Protein AF-0000000083138990 (afdb_homodimer)

Nearest PDB structures (foldseek):
  3guv-assembly1_A-2  TM=8.114E-01  e=3.194E-05  Streptococcus pneumoniae SP19-BS75
  6dgc-assembly1_A  TM=7.741E-01  e=1.016E-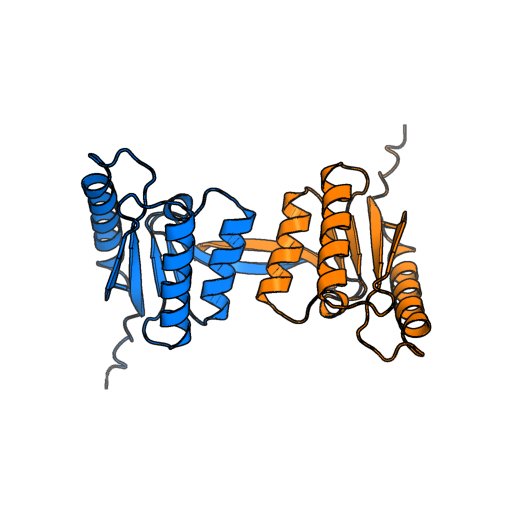04  Sulfolobus sp. L00 11
  6dgc-assembly2_C  TM=7.613E-01  e=1.016E-04  Sulfolobus sp. L00 11
  6dgc-assembly2_D  TM=7.788E-01  e=2.342E-04  Sulfolobus sp. L00 11
  3g13-assembly1_B  TM=6.343E-01  e=4.177E-04  Clostridioides difficile 630

InterPro domains:
  IPR006119 Resolvase, N-terminal catalytic domain [PF00239] (27-113)
  IPR036162 Resolvase-like, N-terminal catalytic domain superfamily [G3DSA:3.40.50.1390] (6-119)

Foldseek 3Di:
DPPPLQQAEAEEEFADQDPLVCRVVRSVVFVVLVCVLCVPHSYDYDYYHYCNNPDLVSLVVVLVVRLVCLLVVVGQYYETQDLVRNDPDPVVSVVSQVSNVVSRHWYAHSVPGTDDDDDDDD/DPPPLQQAEAEEEFADQDPLVCRVVRSVVFVVLVVVLCVPHSYDYPYYHYCNNPDLVSLVVVLVVRLVCLLVVVGQYYETQDLVRNDPDPVVSVVSQVSNVVSRHWYAHSVPGTDDDDDDDD

Structure (mmCIF, N/CA/C/O backbone):
data_AF-0000000083138990-model_v1
#
loop_
_entity.id
_entity.type
_entity.pdbx_description
1 polymer 'Resolvase/invertase-type recombinase catalytic domain-containing protein'
#
loop_
_atom_site.group_PDB
_atom_site.id
_atom_site.type_symbol
_atom_site.label_atom_id
_atom_site.label_alt_id
_atom_site.label_comp_id
_atom_site.label_asym_id
_atom_site.label_entity_id
_atom_site.label_seq_id
_atom_site.pdbx_PDB_ins_code
_atom_site.Cartn_x
_atom_site.Cartn_y
_atom_site.Cartn_z
_atom_site.occupancy
_atom_site.B_iso_or_equiv
_atom_site.auth_seq_id
_atom_site.auth_comp_id
_atom_site.auth_asym_id
_atom_site.auth_atom_id
_atom_site.pdbx_PDB_model_num
ATOM 1 N N . MET A 1 1 ? -27.781 32.406 -3.826 1 26.3 1 MET A N 1
ATOM 2 C CA . MET A 1 1 ? -26.953 32.031 -2.672 1 26.3 1 MET A CA 1
ATOM 3 C C . MET A 1 1 ? -25.609 31.469 -3.111 1 26.3 1 MET A C 1
ATOM 5 O O . MET A 1 1 ? -25.562 30.5 -3.863 1 26.3 1 MET A O 1
ATOM 9 N N . ARG A 1 2 ? -24.578 32.125 -3.189 1 38.59 2 ARG A N 1
ATOM 10 C CA . ARG A 1 2 ? -23.297 31.672 -3.709 1 38.59 2 ARG A CA 1
ATOM 11 C C . ARG A 1 2 ? -22.875 30.344 -3.084 1 38.59 2 ARG A C 1
ATOM 13 O O . ARG A 1 2 ? -22.938 30.188 -1.865 1 38.59 2 ARG A O 1
ATOM 20 N N . ARG A 1 3 ? -22.969 29.312 -3.746 1 45.59 3 ARG A N 1
ATOM 21 C CA . ARG A 1 3 ? -22.516 28.031 -3.242 1 45.59 3 ARG A CA 1
ATOM 22 C C . ARG A 1 3 ? -21.219 28.172 -2.471 1 45.59 3 ARG A C 1
ATOM 24 O O . ARG A 1 3 ? -20.203 28.625 -3.023 1 45.59 3 ARG A O 1
ATOM 31 N N . LYS A 1 4 ? -21.109 28.672 -1.212 1 46.19 4 LYS A N 1
ATOM 32 C CA . LYS A 1 4 ? -19.906 28.797 -0.393 1 46.19 4 LYS A CA 1
ATOM 33 C C . LYS A 1 4 ? -18.938 27.656 -0.692 1 46.19 4 LYS A C 1
ATOM 35 O O . LYS A 1 4 ? -19.328 26.484 -0.705 1 46.19 4 LYS A O 1
ATOM 40 N N . LYS A 1 5 ? -17.875 27.922 -1.436 1 56.06 5 LYS A N 1
ATOM 41 C CA . LYS A 1 5 ? -16.828 26.969 -1.794 1 56.06 5 LYS A CA 1
ATOM 42 C C . LYS A 1 5 ? -16.297 26.25 -0.559 1 56.06 5 LYS A C 1
ATOM 44 O O . LYS A 1 5 ? -15.828 26.891 0.388 1 56.06 5 LYS A O 1
ATOM 49 N N . LYS A 1 6 ? -16.703 25.031 -0.292 1 71.81 6 LYS A N 1
ATOM 50 C CA . LYS A 1 6 ? -16.359 24.25 0.893 1 71.81 6 LYS A CA 1
ATOM 51 C C . LYS A 1 6 ? -14.852 24.094 1.024 1 71.81 6 LYS A C 1
ATOM 53 O O . LYS A 1 6 ? -14.195 23.609 0.106 1 71.81 6 LYS A O 1
ATOM 58 N N . THR A 1 7 ? -14.195 24.859 1.968 1 90.69 7 THR A N 1
ATOM 59 C CA . THR A 1 7 ? -12.773 24.781 2.291 1 90.69 7 THR A CA 1
ATOM 60 C C . THR A 1 7 ? -12.406 23.375 2.746 1 90.69 7 THR A C 1
ATOM 62 O O . THR A 1 7 ? -13.188 22.719 3.443 1 90.69 7 THR A O 1
ATOM 65 N N . ILE A 1 8 ? -11.281 22.766 2.188 1 97.88 8 ILE A N 1
ATOM 66 C CA . ILE A 1 8 ? -10.789 21.438 2.564 1 97.88 8 ILE A CA 1
ATOM 67 C C . ILE A 1 8 ? -9.945 21.547 3.83 1 97.88 8 ILE A C 1
ATOM 69 O O . ILE A 1 8 ? -8.852 22.125 3.809 1 97.88 8 ILE A O 1
ATOM 73 N N . GLU A 1 9 ? -10.477 21.031 4.883 1 98.62 9 GLU A N 1
ATOM 74 C CA . GLU A 1 9 ? -9.805 21.125 6.176 1 98.62 9 GLU A CA 1
ATOM 75 C C . GLU A 1 9 ? -8.758 20.031 6.336 1 98.62 9 GLU A C 1
ATOM 77 O O . GLU A 1 9 ? -9.078 18.844 6.27 1 98.62 9 GLU A O 1
ATOM 82 N N . CYS A 1 10 ? -7.508 20.484 6.652 1 98.81 10 CYS A N 1
ATOM 83 C CA . CYS A 1 10 ? -6.418 19.5 6.711 1 98.81 10 CYS A CA 1
ATOM 84 C C . CYS A 1 10 ? -5.617 19.672 8 1 98.81 10 CYS A C 1
ATOM 86 O O . CYS A 1 10 ? -5.527 20.766 8.547 1 98.81 10 CYS A O 1
ATOM 88 N N . ILE A 1 11 ? -5.016 18.547 8.383 1 98.88 11 ILE A N 1
ATOM 89 C CA . ILE A 1 11 ? -3.943 18.531 9.375 1 98.88 11 ILE A CA 1
ATOM 90 C C . ILE A 1 11 ? -2.596 18.688 8.672 1 98.88 11 ILE A C 1
ATOM 92 O O . ILE A 1 11 ? -2.352 18.062 7.641 1 98.88 11 ILE A O 1
ATOM 96 N N . GLU A 1 12 ? -1.805 19.609 9.133 1 98.94 12 GLU A N 1
ATOM 97 C CA . GLU A 1 12 ? -0.413 19.547 8.695 1 98.94 12 GLU A CA 1
ATOM 98 C C . GLU A 1 12 ? 0.406 18.609 9.57 1 98.94 12 GLU A C 1
ATOM 100 O O . GLU A 1 12 ? 0.272 18.625 10.797 1 98.94 12 GLU A O 1
ATOM 105 N N . TYR A 1 13 ? 1.183 17.812 8.953 1 98.94 13 TYR A N 1
ATOM 106 C CA . TYR A 1 13 ? 2.084 16.938 9.688 1 98.94 13 TYR A CA 1
ATOM 107 C C . TYR A 1 13 ? 3.537 17.344 9.477 1 98.94 13 TYR A C 1
ATOM 109 O O . TYR A 1 13 ? 3.975 17.531 8.336 1 98.94 13 TYR A O 1
ATOM 117 N N . LEU A 1 14 ? 4.242 17.484 10.602 1 98.88 14 LEU A N 1
ATOM 118 C CA . LEU A 1 14 ? 5.629 17.938 10.602 1 98.88 14 LEU A CA 1
ATOM 119 C C . LEU A 1 14 ? 6.547 16.875 11.203 1 98.88 14 LEU A C 1
ATOM 121 O O . LEU A 1 14 ? 6.297 16.391 12.305 1 98.88 14 LEU A O 1
ATOM 125 N N . SER A 1 15 ? 7.535 16.516 10.438 1 98.44 15 SER A N 1
ATOM 126 C CA . SER A 1 15 ? 8.422 15.445 10.914 1 98.44 15 SER A CA 1
ATOM 127 C C . SER A 1 15 ? 9.797 15.555 10.273 1 98.44 15 SER A C 1
ATOM 129 O O . SER A 1 15 ? 9.914 15.734 9.055 1 98.44 15 SER A O 1
ATOM 131 N N . VAL A 1 16 ? 10.797 15.414 11.117 1 97.62 16 VAL A N 1
ATOM 132 C CA . VAL A 1 16 ? 12.18 15.352 10.641 1 97.62 16 VAL A CA 1
ATOM 133 C C . VAL A 1 16 ? 13.008 14.469 11.57 1 97.62 16 VAL A C 1
ATOM 135 O O . VAL A 1 16 ? 12.797 14.469 12.789 1 97.62 16 VAL A O 1
ATOM 138 N N . SER A 1 17 ? 13.797 13.703 10.984 1 95.38 17 SER A N 1
ATOM 139 C CA . SER A 1 17 ? 14.812 12.992 11.758 1 95.38 17 SER A CA 1
ATOM 140 C C . SER A 1 17 ? 16.094 13.812 11.875 1 95.38 17 SER A C 1
ATOM 142 O O . SER A 1 17 ? 16.891 13.867 10.93 1 95.38 17 SER A O 1
ATOM 144 N N . ALA A 1 18 ? 16.281 14.484 12.961 1 96.06 18 ALA A N 1
ATOM 145 C CA . ALA A 1 18 ? 17.406 15.383 13.18 1 96.06 18 ALA A CA 1
ATOM 146 C C . ALA A 1 18 ? 17.766 15.469 14.664 1 96.06 18 ALA A C 1
ATOM 148 O O . ALA A 1 18 ? 17.016 14.977 15.516 1 96.06 18 ALA A O 1
ATOM 149 N N . PRO A 1 19 ? 18.969 15.984 14.992 1 96.69 19 PRO A N 1
ATOM 150 C CA . PRO A 1 19 ? 19.266 16.25 16.406 1 96.69 19 PRO A CA 1
ATOM 151 C C . PRO A 1 19 ? 18.203 17.094 17.094 1 96.69 19 PRO A C 1
ATOM 153 O O . PRO A 1 19 ? 17.656 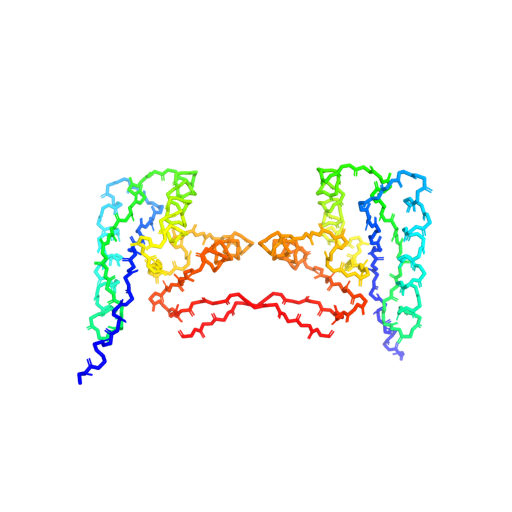18.016 16.484 1 96.69 19 PRO A O 1
ATOM 156 N N . LEU A 1 20 ? 17.984 16.766 18.344 1 96.38 20 LEU A N 1
ATOM 157 C CA . LEU A 1 20 ? 1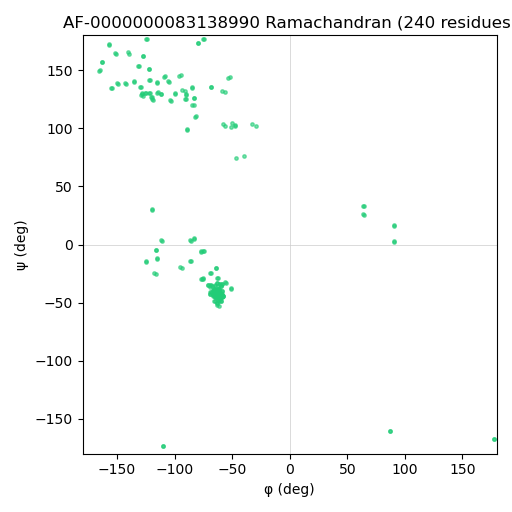6.875 17.328 19.094 1 96.38 20 LEU A CA 1
ATOM 158 C C . LEU A 1 20 ? 16.953 18.859 19.094 1 96.38 20 LEU A C 1
ATOM 160 O O . LEU A 1 20 ? 15.914 19.531 19.094 1 96.38 20 LEU A O 1
ATOM 164 N N . ASP A 1 21 ? 18.219 19.375 19.062 1 97.25 21 ASP A N 1
ATOM 165 C CA . ASP A 1 21 ? 18.375 20.828 19.172 1 97.25 21 ASP A CA 1
ATOM 166 C C . ASP A 1 21 ? 18 21.5 17.859 1 97.25 21 ASP A C 1
ATOM 168 O O . ASP A 1 21 ? 17.891 22.734 17.797 1 97.25 21 ASP A O 1
ATOM 172 N N . LYS A 1 22 ? 17.719 20.766 16.828 1 98.12 22 LYS A N 1
ATOM 173 C CA . LYS A 1 22 ? 17.406 21.328 15.523 1 98.12 22 LYS A CA 1
ATOM 174 C C . LYS A 1 22 ? 15.977 21.016 15.117 1 98.12 22 LYS A C 1
ATOM 176 O O . LYS A 1 22 ? 15.438 21.641 14.195 1 98.12 22 LYS A O 1
ATOM 181 N N . VAL A 1 23 ? 15.328 20.172 15.781 1 98 23 VAL A N 1
ATOM 182 C CA . VAL A 1 23 ? 14.055 19.578 15.375 1 98 23 VAL A CA 1
ATOM 183 C C . VAL A 1 23 ? 12.992 20.672 15.273 1 98 23 VAL A C 1
ATOM 185 O O . VAL A 1 23 ? 12.328 20.797 14.242 1 98 23 VAL A O 1
ATOM 188 N N . ASP A 1 24 ? 12.844 21.453 16.312 1 97.62 24 ASP A N 1
ATOM 189 C CA . ASP A 1 24 ? 11.789 22.469 16.344 1 97.62 24 ASP A CA 1
ATOM 190 C C . ASP A 1 24 ? 11.938 23.453 15.195 1 97.62 24 ASP A C 1
ATOM 192 O O . ASP A 1 24 ? 10.953 23.781 14.523 1 97.62 24 ASP A O 1
ATOM 196 N N . ARG A 1 25 ? 13.141 23.859 15.031 1 98.25 25 ARG A N 1
ATOM 197 C CA . ARG A 1 25 ? 13.391 24.828 13.969 1 98.25 25 ARG A CA 1
ATOM 198 C C . ARG A 1 25 ? 13.062 24.25 12.602 1 98.25 25 ARG A C 1
ATOM 200 O O . ARG A 1 25 ? 12.445 24.906 11.766 1 98.25 25 ARG A O 1
ATOM 207 N N . LEU A 1 26 ? 13.477 23.062 12.336 1 98.38 26 LEU A N 1
ATOM 208 C CA . LEU A 1 26 ? 13.266 22.422 11.055 1 98.38 26 LEU A CA 1
ATOM 209 C C . LEU A 1 26 ? 11.781 22.141 10.828 1 98.38 26 LEU A C 1
ATOM 211 O O . LEU A 1 26 ? 11.273 22.312 9.719 1 98.38 26 LEU A O 1
ATOM 215 N N . GLU A 1 27 ? 11.086 21.75 11.836 1 98.69 27 GLU A N 1
ATOM 216 C CA . GLU A 1 27 ? 9.648 21.531 11.727 1 98.69 27 GLU A CA 1
ATOM 217 C C . GLU A 1 27 ? 8.898 22.844 11.523 1 98.69 27 GLU A C 1
ATOM 219 O O . GLU A 1 27 ? 7.922 22.891 10.773 1 98.69 27 GLU A O 1
ATOM 224 N N . ASP A 1 28 ? 9.406 23.875 12.156 1 98.62 28 ASP A N 1
ATOM 225 C CA . ASP A 1 28 ? 8.812 25.203 11.93 1 98.62 28 ASP A CA 1
ATOM 226 C C . ASP A 1 28 ? 8.977 25.641 10.477 1 98.62 28 ASP A C 1
ATOM 228 O O . ASP A 1 28 ? 8.086 26.281 9.914 1 98.62 28 ASP A O 1
ATOM 232 N N . LYS A 1 29 ? 10.148 25.328 9.969 1 98.69 29 LYS A N 1
ATOM 233 C CA . LYS A 1 29 ? 10.359 25.625 8.562 1 98.69 29 LYS A CA 1
ATOM 234 C C . LYS A 1 29 ? 9.352 24.891 7.68 1 98.69 29 LYS A C 1
ATOM 236 O O . LYS A 1 29 ? 8.836 25.453 6.719 1 98.69 29 LYS A O 1
ATOM 241 N N . GLN A 1 30 ? 9.055 23.625 7.961 1 98.81 30 GLN A N 1
ATOM 242 C CA . GLN A 1 30 ? 8.055 22.859 7.238 1 98.81 30 GLN A CA 1
ATOM 243 C C . GLN A 1 30 ? 6.68 23.516 7.34 1 98.81 30 GLN A C 1
ATOM 245 O O . GLN A 1 30 ? 5.961 23.625 6.344 1 98.81 30 GLN A O 1
ATOM 250 N N . SER A 1 31 ? 6.355 23.953 8.523 1 98.81 31 SER A N 1
ATOM 251 C CA . SER A 1 31 ? 5.066 24.594 8.742 1 98.81 31 SER A CA 1
ATOM 252 C C . SER A 1 31 ? 4.926 25.859 7.91 1 98.81 31 SER A C 1
ATOM 254 O O . SER A 1 31 ? 3.904 26.062 7.254 1 98.81 31 SER A O 1
ATOM 256 N N . LYS A 1 32 ? 5.973 26.656 7.949 1 98.75 32 LYS A N 1
ATOM 257 C CA . LYS A 1 32 ? 5.957 27.891 7.148 1 98.75 32 LYS A CA 1
ATOM 258 C C . LYS A 1 32 ? 5.766 27.578 5.668 1 98.75 32 LYS A C 1
ATOM 260 O O . LYS A 1 32 ? 4.988 28.234 4.98 1 98.75 32 LYS A O 1
ATOM 265 N N . TYR A 1 33 ? 6.469 26.594 5.277 1 98.56 33 TYR A N 1
ATOM 266 C CA . TYR A 1 33 ? 6.402 26.141 3.891 1 98.56 33 TYR A CA 1
ATOM 267 C C . TYR A 1 33 ? 4.988 25.719 3.525 1 98.56 33 TYR A C 1
ATOM 269 O O . TYR A 1 33 ? 4.473 26.094 2.471 1 98.56 33 TYR A O 1
ATOM 277 N N . ILE A 1 34 ? 4.312 25.016 4.383 1 98.75 34 ILE A N 1
ATOM 278 C CA . ILE A 1 34 ? 2.955 24.531 4.18 1 98.75 34 ILE A CA 1
ATOM 279 C C . ILE A 1 34 ? 1.979 25.703 4.184 1 98.75 34 ILE A C 1
ATOM 281 O O . ILE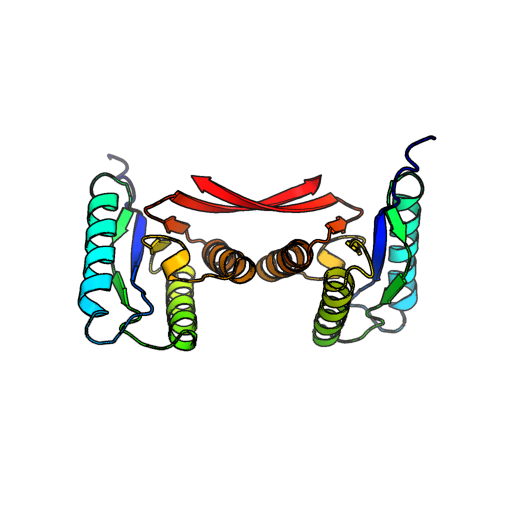 A 1 34 ? 1.11 25.797 3.312 1 98.75 34 ILE A O 1
ATOM 285 N N . HIS A 1 35 ? 2.158 26.594 5.066 1 98.69 35 HIS A N 1
ATOM 286 C CA . HIS A 1 35 ? 1.236 27.719 5.172 1 98.69 35 HIS A CA 1
ATOM 287 C C . HIS A 1 35 ? 1.37 28.656 3.979 1 98.69 35 HIS A C 1
ATOM 289 O O . HIS A 1 35 ? 0.381 29.234 3.527 1 98.69 35 HIS A O 1
ATOM 295 N N . GLU A 1 36 ? 2.568 28.844 3.488 1 98.25 36 GLU A N 1
ATOM 296 C CA . GLU A 1 36 ? 2.74 29.609 2.26 1 98.25 36 GLU A CA 1
ATOM 297 C C . GLU A 1 36 ? 2.021 28.953 1.089 1 98.25 36 GLU A C 1
ATOM 299 O O . GLU A 1 36 ? 1.418 29.625 0.258 1 98.25 36 GLU A O 1
ATOM 304 N N . TYR A 1 37 ? 2.1 27.688 1.071 1 97.75 37 TYR A N 1
ATOM 305 C CA . TYR A 1 37 ? 1.499 26.891 0.001 1 97.75 37 TYR A CA 1
ATOM 306 C C . TYR A 1 37 ? -0.02 27.016 0.019 1 97.75 37 TYR A C 1
ATOM 308 O O . TYR A 1 37 ? -0.649 27.172 -1.03 1 97.75 37 TYR A O 1
ATOM 316 N N . VAL A 1 38 ? -0.668 27.031 1.195 1 97.56 38 VAL A N 1
ATOM 317 C CA . VAL A 1 38 ? -2.121 26.922 1.262 1 97.56 38 VAL A CA 1
ATOM 318 C C . VAL A 1 38 ? -2.756 28.297 1.121 1 97.56 38 VAL A C 1
ATOM 320 O O . VAL A 1 38 ? -3.969 28.422 0.935 1 97.56 38 VAL A O 1
ATOM 323 N N . LYS A 1 39 ? -2.008 29.391 1.244 1 95.38 39 LYS A N 1
ATOM 324 C CA . LYS A 1 39 ? -2.52 30.766 1.227 1 95.38 39 LYS A CA 1
ATOM 325 C C . LYS A 1 39 ? -3.422 31 0.018 1 95.38 39 LYS A C 1
ATOM 327 O O . LYS A 1 39 ? -4.457 31.656 0.128 1 95.38 39 LYS A O 1
ATOM 332 N N . ASN A 1 40 ? -3.152 30.484 -1.113 1 90.69 40 ASN A N 1
ATOM 333 C CA . ASN A 1 40 ? -3.943 30.719 -2.316 1 90.69 40 ASN A CA 1
ATOM 334 C C . ASN A 1 40 ? -4.531 29.422 -2.869 1 90.69 40 ASN A C 1
ATOM 336 O O . ASN A 1 40 ? -4.645 29.25 -4.082 1 90.69 40 ASN A O 1
ATOM 340 N N . LYS A 1 41 ? -4.789 28.516 -1.878 1 94.25 41 LYS A N 1
ATOM 341 C CA . LYS A 1 41 ? -5.379 27.234 -2.268 1 94.25 41 LYS A CA 1
ATOM 342 C C . LYS A 1 41 ? -6.672 26.969 -1.5 1 94.25 41 LYS A C 1
ATOM 344 O O . LYS A 1 41 ? -7.082 27.781 -0.67 1 94.25 41 LYS A O 1
ATOM 349 N N . GLU A 1 42 ? -7.277 25.906 -1.832 1 95.25 42 GLU A N 1
ATOM 350 C CA . GLU A 1 42 ? -8.562 25.547 -1.247 1 95.25 42 GLU A CA 1
ATOM 351 C C . GLU A 1 42 ? -8.375 24.859 0.1 1 95.25 42 GLU A C 1
ATOM 353 O O . GLU A 1 42 ? -9.359 24.469 0.749 1 95.25 42 GLU A O 1
ATOM 358 N N . TYR A 1 43 ? -7.191 24.766 0.616 1 97.5 43 TYR A N 1
ATOM 359 C CA . TYR A 1 43 ? -6.891 24.031 1.847 1 97.5 43 TYR A CA 1
ATOM 360 C C . TYR A 1 43 ? -6.871 24.984 3.043 1 97.5 43 TYR A C 1
ATOM 362 O O . TYR A 1 43 ? -6.43 26.125 2.932 1 97.5 43 TYR A O 1
ATOM 370 N N . MET A 1 44 ? -7.305 24.5 4.156 1 97.94 44 MET A N 1
ATOM 371 C CA . MET A 1 44 ? -7.203 25.172 5.445 1 97.94 44 MET A CA 1
ATOM 372 C C . MET A 1 44 ? -6.578 24.25 6.496 1 97.94 44 MET A C 1
ATOM 374 O O . MET A 1 44 ? -7.016 23.109 6.664 1 97.94 44 MET A O 1
ATOM 378 N N . ILE A 1 45 ? -5.594 24.781 7.16 1 98.62 45 ILE A N 1
ATOM 379 C CA . ILE A 1 45 ? -4.977 24.016 8.234 1 98.62 45 ILE A CA 1
ATOM 380 C C . ILE A 1 45 ? -5.777 24.172 9.516 1 98.62 45 ILE A C 1
ATOM 382 O O . ILE A 1 45 ? -5.887 25.281 10.047 1 98.62 45 ILE A O 1
ATOM 386 N N . VAL A 1 46 ? -6.262 23.062 10.016 1 98.56 46 VAL A N 1
ATOM 387 C CA . VAL A 1 46 ? -7.121 23.172 11.195 1 98.56 46 VAL A CA 1
ATOM 388 C C . VAL A 1 46 ? -6.457 22.469 12.383 1 98.56 46 VAL A C 1
ATOM 390 O O . VAL A 1 46 ? -7.004 22.469 13.484 1 98.56 46 VAL A O 1
ATOM 393 N N . GLY A 1 47 ? -5.348 21.812 12.211 1 98.38 47 GLY A N 1
ATOM 394 C CA . GLY A 1 47 ? -4.574 21.141 13.242 1 98.38 47 GLY A CA 1
ATOM 395 C C . GLY A 1 47 ? -3.152 20.828 12.82 1 98.38 47 GLY A C 1
ATOM 396 O O . GLY A 1 47 ? -2.852 20.781 11.625 1 98.38 47 GLY A O 1
ATOM 397 N N . THR A 1 48 ? -2.34 20.688 13.828 1 98.75 48 THR A N 1
ATOM 398 C CA . THR A 1 48 ? -0.934 20.375 13.602 1 98.75 48 THR A CA 1
ATOM 399 C C . THR A 1 48 ? -0.51 19.156 14.422 1 98.75 48 THR A C 1
ATOM 401 O O . THR A 1 48 ? -0.81 19.078 15.617 1 98.75 48 THR A O 1
ATOM 404 N N . GLU A 1 49 ? 0.082 18.188 13.766 1 98.5 49 GLU A N 1
ATOM 405 C CA . GLU A 1 49 ? 0.761 17.062 14.414 1 98.5 49 GLU A CA 1
ATOM 406 C C . GLU A 1 49 ? 2.26 17.094 14.125 1 98.5 49 GLU A C 1
ATOM 408 O O . GLU A 1 49 ? 2.672 17.25 12.969 1 98.5 49 GLU A O 1
ATOM 413 N N . ARG A 1 50 ? 3.061 16.953 15.211 1 98.06 50 ARG A N 1
ATOM 414 C CA . ARG A 1 50 ? 4.512 17.016 15.078 1 98.06 50 ARG A CA 1
ATOM 415 C C . ARG A 1 50 ? 5.164 15.742 15.586 1 98.06 50 ARG A C 1
ATOM 417 O O . ARG A 1 50 ? 4.754 15.188 16.609 1 98.06 50 ARG A O 1
ATOM 424 N N . ARG A 1 51 ? 6.195 15.328 14.875 1 98.19 51 ARG A N 1
ATOM 425 C CA . ARG A 1 51 ? 7.016 14.234 15.375 1 98.19 51 ARG A CA 1
ATOM 426 C C . ARG A 1 51 ? 7.742 14.633 16.656 1 98.19 51 ARG A C 1
ATOM 428 O O . ARG A 1 51 ? 7.762 13.875 17.625 1 98.19 51 ARG A O 1
ATOM 435 N N . HIS A 1 52 ? 8.352 15.805 16.531 1 97 52 HIS A N 1
ATOM 436 C CA . HIS A 1 52 ? 8.984 16.453 17.672 1 97 52 HIS A CA 1
ATOM 437 C C . HIS A 1 52 ? 10.148 15.633 18.188 1 97 52 HIS A C 1
ATOM 439 O O . HIS A 1 52 ? 10.336 15.508 19.406 1 97 52 HIS A O 1
ATOM 445 N N . GLY A 1 53 ? 10.844 14.953 17.359 1 95.5 53 GLY A N 1
ATOM 446 C CA . GLY A 1 53 ? 12.055 14.258 17.734 1 95.5 53 GLY A CA 1
ATOM 447 C C . GLY A 1 53 ? 11.812 12.836 18.188 1 95.5 53 GLY A C 1
ATOM 448 O O . GLY A 1 53 ? 12.75 12.117 18.562 1 95.5 53 GLY A O 1
ATOM 449 N N . PHE A 1 54 ? 10.633 12.367 18.141 1 94.94 54 PHE A N 1
ATOM 450 C CA . PHE A 1 54 ? 10.305 11.008 18.531 1 94.94 54 PHE A CA 1
ATOM 451 C C . PHE A 1 54 ? 10.734 10.008 17.469 1 94.94 54 PHE A C 1
ATOM 453 O O . PHE A 1 54 ? 11.227 10.406 16.406 1 94.94 54 PHE A O 1
ATOM 460 N N . SER A 1 55 ? 10.539 8.766 17.766 1 94.62 55 SER A N 1
ATOM 461 C CA . SER A 1 55 ? 11.023 7.688 16.906 1 94.62 55 SER A CA 1
ATOM 462 C C . SER A 1 55 ? 10.094 7.469 15.711 1 94.62 55 SER A C 1
ATOM 464 O O . SER A 1 55 ? 9 8.031 15.664 1 94.62 55 SER A O 1
ATOM 466 N N . GLN A 1 56 ? 10.523 6.621 14.82 1 92.62 56 GLN A N 1
ATOM 467 C CA . GLN A 1 56 ? 9.719 6.281 13.656 1 92.62 56 GLN A CA 1
ATOM 468 C C . GLN A 1 56 ? 8.438 5.555 14.055 1 92.62 56 GLN A C 1
ATOM 470 O O . GLN A 1 56 ? 7.398 5.719 13.414 1 92.62 56 GLN A O 1
ATOM 475 N N . ASN A 1 57 ? 8.594 4.77 15.078 1 94.31 57 ASN A N 1
ATOM 476 C CA . ASN A 1 57 ? 7.387 4.133 15.586 1 94.31 57 ASN A CA 1
ATOM 477 C C . ASN A 1 57 ? 6.348 5.164 16.016 1 94.31 57 ASN A C 1
ATOM 479 O O . ASN A 1 57 ? 5.145 4.949 15.852 1 94.31 57 ASN A O 1
ATOM 483 N N . ASP A 1 58 ? 6.828 6.262 16.516 1 95.5 58 ASP A N 1
ATOM 484 C CA . ASP A 1 58 ? 5.934 7.348 16.906 1 95.5 58 ASP A CA 1
ATOM 485 C C . ASP A 1 58 ? 5.332 8.023 15.672 1 95.5 58 ASP A C 1
ATOM 487 O O . ASP A 1 58 ? 4.16 8.414 15.688 1 95.5 58 ASP A O 1
ATOM 491 N N . VAL A 1 59 ? 6.086 8.109 14.648 1 96.19 59 VAL A N 1
ATOM 492 C CA . VAL A 1 59 ? 5.574 8.656 13.391 1 96.19 59 VAL A CA 1
ATOM 493 C C . VAL A 1 59 ? 4.41 7.801 12.898 1 96.19 59 VAL A C 1
ATOM 495 O O . VAL A 1 59 ? 3.357 8.328 12.531 1 96.19 59 VAL A O 1
ATOM 498 N N . ASP A 1 60 ? 4.57 6.543 12.969 1 95.75 60 ASP A N 1
ATOM 499 C CA . ASP A 1 60 ? 3.529 5.625 12.516 1 95.75 60 ASP A CA 1
ATOM 500 C C . ASP A 1 60 ? 2.273 5.758 13.375 1 95.75 60 ASP A C 1
ATOM 502 O O . ASP A 1 60 ? 1.156 5.762 12.852 1 95.75 60 ASP A O 1
ATOM 506 N N . ARG A 1 61 ? 2.453 5.855 14.609 1 97.25 61 ARG A N 1
ATOM 507 C CA . ARG A 1 61 ? 1.327 6.035 15.523 1 97.25 61 ARG A CA 1
ATOM 508 C C . ARG A 1 61 ? 0.599 7.344 15.242 1 97.25 61 ARG A C 1
ATOM 510 O O . ARG A 1 61 ? -0.632 7.375 15.172 1 97.25 61 ARG A O 1
ATOM 517 N N . GLN A 1 62 ? 1.302 8.391 15.117 1 98.12 62 GLN A N 1
ATOM 518 C CA . GLN A 1 62 ? 0.718 9.695 14.82 1 98.12 62 GLN A CA 1
ATOM 519 C C . GLN A 1 62 ? -0.011 9.68 13.477 1 98.12 62 GLN A C 1
ATOM 521 O O . GLN A 1 62 ? -1.086 10.266 13.344 1 98.12 62 GLN A O 1
ATOM 526 N N . TRP A 1 63 ? 0.588 8.977 12.523 1 98.25 63 TRP A N 1
ATOM 527 C CA . TRP A 1 63 ? -0.055 8.859 11.219 1 98.25 63 TRP A CA 1
ATOM 528 C C . TRP A 1 63 ? -1.392 8.133 11.336 1 98.25 63 TRP A C 1
ATOM 530 O O . TRP A 1 63 ? -2.395 8.57 10.766 1 98.25 63 TRP A O 1
ATOM 540 N N . HIS A 1 64 ? -1.382 7.121 12.102 1 97.69 64 HIS A N 1
ATOM 541 C CA . HIS A 1 64 ? -2.617 6.375 12.32 1 97.69 64 HIS A CA 1
ATOM 542 C C . HIS A 1 64 ? -3.682 7.25 12.969 1 97.69 64 HIS A C 1
ATOM 544 O O . HIS A 1 64 ? -4.863 7.168 12.625 1 97.69 64 HIS A O 1
ATOM 550 N N . GLN A 1 65 ? -3.262 8.07 13.867 1 98.25 65 GLN A N 1
ATOM 551 C CA . GLN A 1 65 ? -4.195 8.992 14.516 1 98.25 65 GLN A CA 1
ATOM 552 C C . GLN A 1 65 ? -4.785 9.977 13.508 1 98.25 65 GLN A C 1
ATOM 554 O O . GLN A 1 65 ? -5.977 10.281 13.555 1 98.25 65 GLN A O 1
ATOM 559 N N . ILE A 1 66 ? -3.963 10.422 12.609 1 98.62 66 ILE A N 1
ATOM 560 C CA . ILE A 1 66 ? -4.422 11.328 11.562 1 98.62 66 ILE A CA 1
ATOM 561 C C . ILE A 1 66 ? -5.43 10.625 10.664 1 98.62 66 ILE A C 1
ATOM 563 O O . ILE A 1 66 ? -6.504 11.164 10.383 1 98.62 66 ILE A O 1
ATOM 567 N N . VAL A 1 67 ? -5.148 9.438 10.273 1 98.44 67 VAL A N 1
ATOM 568 C CA . VAL A 1 67 ? -6.027 8.656 9.414 1 98.44 67 VAL A CA 1
ATOM 569 C C . VAL A 1 67 ? -7.359 8.414 10.117 1 98.44 67 VAL A C 1
ATOM 571 O O . VAL A 1 67 ? -8.422 8.484 9.5 1 98.44 67 VAL A O 1
ATOM 574 N N . ASP A 1 68 ? -7.266 8.188 11.43 1 98.56 68 ASP A N 1
ATOM 575 C CA . ASP A 1 68 ? -8.484 7.973 12.211 1 98.56 68 ASP A CA 1
ATOM 576 C C . ASP A 1 68 ? -9.359 9.219 12.219 1 98.56 68 ASP A C 1
ATOM 578 O O .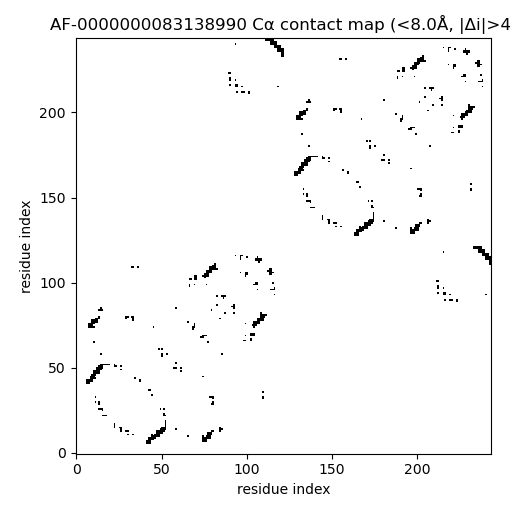 ASP A 1 68 ? -10.586 9.125 12.109 1 98.56 68 ASP A O 1
ATOM 582 N N . LYS A 1 69 ? -8.805 10.383 12.312 1 98.69 69 LYS A N 1
ATOM 583 C CA . LYS A 1 69 ? -9.547 11.641 12.258 1 98.69 69 LYS A CA 1
ATOM 584 C C . LYS A 1 69 ? -10.219 11.82 10.898 1 98.69 69 LYS A C 1
ATOM 586 O O . LYS A 1 69 ? -11.352 12.305 10.82 1 98.69 69 LYS A O 1
ATOM 591 N N . ILE A 1 70 ? -9.523 11.43 9.891 1 98.75 70 ILE A N 1
ATOM 592 C CA . ILE A 1 70 ? -10.078 11.523 8.547 1 98.75 70 ILE A CA 1
ATOM 593 C C . ILE A 1 70 ? -11.25 10.562 8.398 1 98.75 70 ILE A C 1
ATOM 595 O O . ILE A 1 70 ? -12.312 10.938 7.891 1 98.75 70 ILE A O 1
ATOM 599 N N . ARG A 1 71 ? -11.031 9.375 8.898 1 98.06 71 ARG A N 1
ATOM 600 C CA . ARG A 1 71 ? -12.055 8.344 8.812 1 98.06 71 ARG A CA 1
ATOM 601 C C . ARG A 1 71 ? -13.328 8.773 9.531 1 98.06 71 ARG A C 1
ATOM 603 O O . ARG A 1 71 ? -14.438 8.5 9.062 1 98.06 71 ARG A O 1
ATOM 610 N N . LYS A 1 72 ? -13.164 9.516 10.594 1 98.44 72 LYS A N 1
ATOM 611 C CA . LYS A 1 72 ? -14.289 10 11.391 1 98.44 72 LYS A CA 1
ATOM 612 C C . LYS A 1 72 ? -14.828 11.312 10.836 1 98.44 72 LYS A C 1
ATOM 614 O O . LYS A 1 72 ? -15.695 11.945 11.445 1 98.44 72 LYS A O 1
ATOM 619 N N . LYS A 1 73 ? -14.266 11.734 9.719 1 98.19 73 LYS A N 1
ATOM 620 C CA . LYS A 1 73 ? -14.695 12.93 9 1 98.19 73 LYS A CA 1
ATOM 621 C C . LYS A 1 73 ? -14.477 14.188 9.844 1 98.19 73 LYS A C 1
ATOM 623 O O . LYS A 1 73 ? -15.227 15.156 9.727 1 98.19 73 LYS A O 1
ATOM 628 N N . GLN A 1 74 ? -13.5 14.102 10.758 1 98.5 74 GLN A N 1
ATOM 629 C CA . GLN A 1 74 ? -13.141 15.273 11.555 1 98.5 74 GLN A CA 1
ATOM 630 C C . GLN A 1 74 ? -12.297 16.25 10.742 1 98.5 74 GLN A C 1
ATOM 632 O O . GLN A 1 74 ? -12.305 17.453 11.016 1 98.5 74 GLN A O 1
ATOM 637 N N . VAL A 1 75 ? -11.555 15.789 9.828 1 98.69 75 VAL A N 1
ATOM 638 C CA . VAL A 1 75 ? -10.773 16.562 8.875 1 98.69 75 VAL A CA 1
ATOM 639 C C . VAL A 1 75 ? -10.844 15.914 7.492 1 98.69 75 VAL A C 1
ATOM 641 O O . VAL A 1 75 ? -11.18 14.734 7.375 1 98.69 75 VAL A O 1
ATOM 644 N N . ASP A 1 76 ? -10.445 16.688 6.441 1 98.62 76 ASP A N 1
ATOM 645 C CA . ASP A 1 76 ? -10.578 16.203 5.07 1 98.62 76 ASP A CA 1
ATOM 646 C C . ASP A 1 76 ? -9.297 15.539 4.594 1 98.62 76 ASP A C 1
ATOM 648 O O . ASP A 1 76 ? -9.312 14.781 3.621 1 98.62 76 ASP A O 1
ATOM 652 N N . GLY A 1 77 ? -8.164 15.875 5.297 1 98.69 77 GLY A N 1
ATOM 653 C CA . GLY A 1 77 ? -6.922 15.297 4.793 1 98.69 77 GLY A CA 1
ATOM 654 C C . GLY A 1 77 ? -5.699 15.758 5.57 1 98.69 77 GLY A C 1
ATOM 655 O O . GLY A 1 77 ? -5.82 16.281 6.672 1 98.69 77 GLY A O 1
ATOM 656 N N . VAL A 1 78 ? -4.582 15.461 4.957 1 98.88 78 VAL A N 1
ATOM 657 C CA . VAL A 1 78 ? -3.297 15.773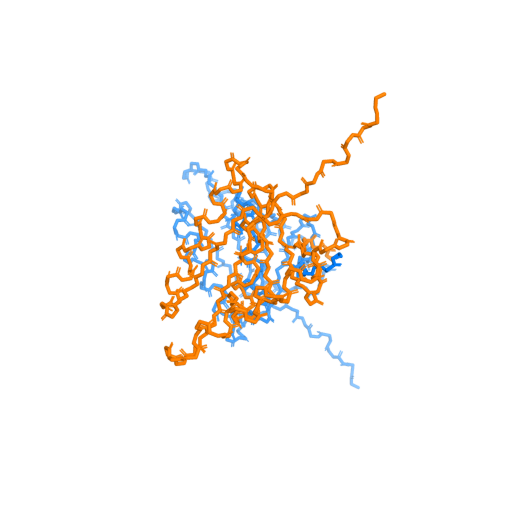 5.574 1 98.88 78 VAL A CA 1
ATOM 658 C C . VAL A 1 78 ? -2.363 16.391 4.539 1 98.88 78 VAL A C 1
ATOM 660 O O . VAL A 1 78 ? -2.354 15.984 3.375 1 98.88 78 VAL A O 1
ATOM 663 N N . ILE A 1 79 ? -1.633 17.391 5.008 1 98.81 79 ILE A N 1
ATOM 664 C CA . ILE A 1 79 ? -0.65 18.062 4.164 1 98.81 79 ILE A CA 1
ATOM 665 C C . ILE A 1 79 ? 0.734 17.953 4.801 1 98.81 79 ILE A C 1
ATOM 667 O O . ILE A 1 79 ? 0.895 18.219 5.996 1 98.81 79 ILE A O 1
ATOM 671 N N . VAL A 1 80 ? 1.69 17.547 4.02 1 98.81 80 VAL A N 1
ATOM 672 C CA . VAL A 1 80 ? 3.092 17.5 4.422 1 98.81 80 VAL A CA 1
ATOM 673 C C . VAL A 1 80 ? 3.949 18.25 3.402 1 98.81 80 VAL A C 1
ATOM 675 O O . VAL A 1 80 ? 3.514 18.484 2.273 1 98.81 80 VAL A O 1
ATOM 678 N N . ALA A 1 81 ? 5.176 18.594 3.865 1 98.38 81 ALA A N 1
ATOM 679 C CA . ALA A 1 81 ? 6.059 19.297 2.936 1 98.38 81 ALA A CA 1
ATOM 680 C C . ALA A 1 81 ? 6.391 18.422 1.731 1 98.38 81 ALA A C 1
ATOM 682 O O . ALA A 1 81 ? 6.27 18.859 0.585 1 98.38 81 ALA A O 1
ATOM 683 N N . ASN A 1 82 ? 6.824 17.188 2.053 1 97.25 82 ASN A N 1
ATOM 684 C CA . ASN A 1 82 ? 7.109 16.172 1.041 1 97.25 82 ASN A CA 1
ATOM 685 C C . ASN A 1 82 ? 7.039 14.766 1.619 1 97.25 82 ASN A C 1
ATOM 687 O O . ASN A 1 82 ? 6.867 14.594 2.828 1 97.25 82 ASN A O 1
ATOM 691 N N . MET A 1 83 ? 7.113 13.766 0.815 1 94.31 83 MET A N 1
ATOM 692 C CA . MET A 1 83 ? 6.891 12.398 1.27 1 94.31 83 MET A CA 1
ATOM 693 C C . MET A 1 83 ? 8.016 11.938 2.188 1 94.31 83 MET A C 1
ATOM 695 O O . MET A 1 83 ? 7.809 11.094 3.059 1 94.31 83 MET A O 1
ATOM 699 N N . SER A 1 84 ? 9.188 12.539 2.045 1 95.19 84 SER A N 1
ATOM 700 C CA . SER A 1 84 ? 10.312 12.156 2.891 1 95.19 84 SER A CA 1
ATOM 701 C C . SER A 1 84 ? 10.031 12.484 4.355 1 95.19 84 SER A C 1
ATOM 703 O O . SER A 1 84 ? 10.703 11.961 5.25 1 95.19 84 SER A O 1
ATOM 705 N N . VAL A 1 85 ? 9.117 13.367 4.594 1 96.38 85 VAL A N 1
ATOM 706 C CA . VAL A 1 85 ? 8.711 13.742 5.941 1 96.38 85 VAL A CA 1
ATOM 707 C C . VAL A 1 85 ? 8.125 12.531 6.66 1 96.38 85 VAL A C 1
ATOM 709 O O . VAL A 1 85 ? 8.273 12.391 7.879 1 96.38 85 VAL A O 1
ATOM 712 N N . ILE A 1 86 ? 7.531 11.594 5.922 1 94.88 86 ILE A N 1
ATOM 713 C CA . ILE A 1 86 ? 6.781 10.547 6.605 1 94.88 86 ILE A CA 1
ATOM 714 C C . ILE A 1 86 ? 7.434 9.188 6.348 1 94.88 86 ILE A C 1
ATOM 716 O O . ILE A 1 86 ? 7.262 8.25 7.133 1 94.88 86 ILE A O 1
ATOM 720 N N . THR A 1 87 ? 8.148 9.07 5.234 1 93.88 87 THR A N 1
ATOM 721 C CA . THR A 1 87 ? 8.75 7.77 4.969 1 93.88 87 THR A CA 1
ATOM 722 C C . THR A 1 87 ? 9.82 7.875 3.887 1 93.88 87 THR A C 1
ATOM 724 O O . THR A 1 87 ? 9.734 8.742 3.01 1 93.88 87 THR A O 1
ATOM 727 N N . ASP A 1 88 ? 10.75 7 4.043 1 92.19 88 ASP A N 1
ATOM 728 C CA . ASP A 1 88 ? 11.75 6.879 2.986 1 92.19 88 ASP A CA 1
ATOM 729 C C . ASP A 1 88 ? 11.602 5.555 2.24 1 92.19 88 ASP A C 1
ATOM 731 O O . ASP A 1 88 ? 12.406 5.234 1.365 1 92.19 88 ASP A O 1
ATOM 735 N N . ASN A 1 89 ? 10.617 4.805 2.598 1 90.19 89 ASN A N 1
ATOM 736 C CA . ASN A 1 89 ? 10.328 3.5 2.018 1 90.19 89 ASN A CA 1
ATOM 737 C C . ASN A 1 89 ? 9.164 3.566 1.038 1 90.19 89 ASN A C 1
ATOM 739 O O . ASN A 1 89 ? 8.062 3.998 1.4 1 90.19 89 ASN A O 1
ATOM 743 N N . LEU A 1 90 ? 9.461 3.133 -0.141 1 86.62 90 LEU A N 1
ATOM 744 C CA . LEU A 1 90 ? 8.461 3.244 -1.195 1 86.62 90 LEU A CA 1
ATOM 745 C C . LEU A 1 90 ? 7.191 2.482 -0.825 1 86.62 90 LEU A C 1
ATOM 747 O O . LEU A 1 90 ? 6.082 2.994 -0.996 1 86.62 90 LEU A O 1
ATOM 751 N N . ILE A 1 91 ? 7.363 1.231 -0.391 1 89.44 91 ILE A N 1
ATOM 752 C CA . ILE A 1 91 ? 6.203 0.426 -0.023 1 89.44 91 ILE A CA 1
ATOM 753 C C . ILE A 1 91 ? 5.422 1.123 1.09 1 89.44 91 ILE A C 1
ATOM 755 O O . ILE A 1 91 ? 4.195 1.211 1.033 1 89.44 91 ILE A O 1
ATOM 759 N N . ASP A 1 92 ? 6.156 1.677 1.993 1 92.12 92 ASP A N 1
ATOM 760 C CA . ASP A 1 92 ? 5.52 2.398 3.09 1 92.12 92 ASP A CA 1
ATOM 761 C C . ASP A 1 92 ? 4.797 3.645 2.582 1 92.12 92 ASP A C 1
ATOM 763 O O . ASP A 1 92 ? 3.729 3.998 3.084 1 92.12 92 ASP A O 1
ATOM 767 N N . ALA A 1 93 ? 5.355 4.34 1.621 1 92.69 93 ALA A N 1
ATOM 768 C CA . ALA A 1 93 ? 4.695 5.492 1.016 1 92.69 93 ALA A CA 1
ATOM 769 C C . ALA A 1 93 ? 3.346 5.098 0.418 1 92.69 93 ALA A C 1
ATOM 771 O O . ALA A 1 93 ? 2.336 5.766 0.659 1 92.69 93 ALA A O 1
ATOM 772 N N . PHE A 1 94 ? 3.324 4.039 -0.25 1 90.56 94 PHE A N 1
ATOM 773 C CA . PHE A 1 94 ? 2.09 3.553 -0.856 1 90.56 94 PHE A CA 1
ATOM 774 C C . PHE A 1 94 ? 1.049 3.24 0.211 1 90.56 94 PHE A C 1
ATOM 776 O O . PHE A 1 94 ? -0.12 3.604 0.071 1 90.56 94 PHE A O 1
ATOM 783 N N . ILE A 1 95 ? 1.553 2.615 1.223 1 91.69 95 ILE A N 1
ATOM 784 C CA . ILE A 1 95 ? 0.655 2.217 2.301 1 91.69 95 ILE A CA 1
ATOM 785 C C . ILE A 1 95 ? 0.042 3.457 2.947 1 91.69 95 ILE A C 1
ATOM 787 O O . ILE A 1 95 ? -1.172 3.52 3.158 1 91.69 95 ILE A O 1
ATOM 791 N N . LYS A 1 96 ? 0.771 4.41 3.164 1 95.38 96 LYS A N 1
ATOM 792 C CA . LYS A 1 96 ? 0.291 5.613 3.838 1 95.38 96 LYS A CA 1
ATOM 793 C C . LYS A 1 96 ? -0.691 6.383 2.957 1 95.38 96 LYS A C 1
ATOM 795 O O . LYS A 1 96 ? -1.715 6.871 3.441 1 95.38 96 LYS A O 1
ATOM 800 N N . ILE A 1 97 ? -0.407 6.465 1.729 1 95.88 97 ILE A N 1
ATOM 801 C CA . ILE A 1 97 ? -1.327 7.121 0.808 1 95.88 97 ILE A CA 1
ATOM 802 C C . ILE A 1 97 ? -2.631 6.328 0.728 1 95.88 97 ILE A C 1
ATOM 804 O O . ILE A 1 97 ? -3.719 6.902 0.809 1 95.88 97 ILE A O 1
ATOM 808 N N . ALA A 1 98 ? -2.539 5.027 0.63 1 92.88 98 ALA A N 1
ATOM 809 C CA . ALA A 1 98 ? -3.717 4.168 0.545 1 92.88 98 ALA A CA 1
ATOM 810 C C . ALA A 1 98 ? -4.582 4.297 1.796 1 92.88 98 ALA A C 1
ATOM 812 O O . ALA A 1 98 ? -5.812 4.301 1.711 1 92.88 98 ALA A O 1
ATOM 813 N N . GLN A 1 99 ? -3.93 4.371 2.885 1 95.44 99 GLN A N 1
ATOM 814 C CA . GLN A 1 99 ? -4.652 4.508 4.145 1 95.44 99 GLN A CA 1
ATOM 815 C C . GLN A 1 99 ? -5.504 5.773 4.16 1 95.44 99 GLN A C 1
ATOM 817 O O . GLN A 1 99 ? -6.664 5.738 4.57 1 95.44 99 GLN A O 1
ATOM 822 N N . VAL A 1 100 ? -4.922 6.855 3.719 1 97.56 100 VAL A N 1
ATOM 823 C CA . VAL A 1 100 ? -5.641 8.125 3.688 1 97.56 100 VAL A CA 1
ATOM 824 C C . VAL A 1 100 ? -6.793 8.039 2.688 1 97.56 100 VAL A C 1
ATOM 826 O O . VAL A 1 100 ? -7.922 8.43 2.996 1 97.56 100 VAL A O 1
ATOM 829 N N . GLN A 1 101 ? -6.535 7.48 1.563 1 95.06 101 GLN A N 1
ATOM 830 C CA . GLN A 1 101 ? -7.555 7.348 0.528 1 95.06 101 GLN A CA 1
ATOM 831 C C . GLN A 1 101 ? -8.695 6.441 0.991 1 95.06 101 GLN A C 1
ATOM 833 O O . GLN A 1 101 ? -9.867 6.762 0.799 1 95.06 101 GLN A O 1
ATOM 838 N N . ASP A 1 102 ? -8.312 5.41 1.588 1 93.38 102 ASP A N 1
ATOM 839 C CA . ASP A 1 102 ? -9.32 4.465 2.074 1 93.38 102 ASP A CA 1
ATOM 840 C C . ASP A 1 102 ? -10.211 5.109 3.131 1 93.38 102 ASP A C 1
ATOM 842 O O . ASP A 1 102 ? -11.406 4.801 3.215 1 93.38 102 ASP A O 1
ATOM 846 N N . ALA A 1 103 ? -9.625 5.992 3.883 1 96.56 103 ALA A N 1
ATOM 847 C CA . ALA A 1 103 ? -10.375 6.691 4.926 1 96.56 103 ALA A CA 1
ATOM 848 C C . ALA A 1 103 ? -11.258 7.781 4.328 1 96.56 103 ALA A C 1
ATOM 850 O O . ALA A 1 103 ? -12.039 8.414 5.043 1 96.56 103 ALA A O 1
ATOM 851 N N . GLY A 1 104 ? -11.125 7.988 3.076 1 96.62 104 GLY A N 1
ATOM 852 C CA . GLY A 1 104 ? -11.961 8.961 2.389 1 96.62 104 GLY A CA 1
ATOM 853 C C . GLY A 1 104 ? -11.359 10.352 2.365 1 96.62 104 GLY A C 1
ATOM 854 O O . GLY A 1 104 ? -12.07 11.336 2.152 1 96.62 104 GLY A O 1
ATOM 855 N N . GLY A 1 105 ? -10.07 10.43 2.646 1 98.19 105 GLY A N 1
ATOM 856 C CA . GLY A 1 105 ? -9.43 11.734 2.699 1 98.19 105 GLY A CA 1
ATOM 857 C C . GLY A 1 105 ? -8.461 11.969 1.56 1 98.19 105 GLY A C 1
ATOM 858 O O . GLY A 1 105 ? -8.383 11.172 0.624 1 98.19 105 GLY A O 1
ATOM 859 N N . ILE A 1 106 ? -7.738 13.102 1.651 1 98.12 106 ILE A N 1
ATOM 860 C CA . ILE A 1 106 ? -6.73 13.422 0.647 1 98.12 106 ILE A CA 1
ATOM 861 C C . ILE A 1 106 ? -5.371 13.594 1.32 1 98.12 106 ILE A C 1
ATOM 863 O O . ILE A 1 106 ? -5.293 13.969 2.494 1 98.12 106 ILE A O 1
ATOM 867 N N . ILE A 1 107 ? -4.375 13.32 0.634 1 98.5 107 ILE A N 1
ATOM 868 C CA . ILE A 1 107 ? -3 13.586 1.042 1 98.5 107 ILE A CA 1
ATOM 869 C C . ILE A 1 107 ? -2.33 14.516 0.032 1 98.5 107 ILE A C 1
ATOM 871 O O . ILE A 1 107 ? -2.369 14.266 -1.174 1 98.5 107 ILE A O 1
ATOM 875 N N . VAL A 1 108 ? -1.761 15.625 0.554 1 98.31 108 VAL A N 1
ATOM 876 C CA . VAL A 1 108 ? -1.132 16.641 -0.28 1 98.31 108 VAL A CA 1
ATOM 877 C C . VAL A 1 108 ? 0.305 16.875 0.182 1 98.31 108 VAL A C 1
ATOM 879 O O . VAL A 1 108 ? 0.567 16.984 1.383 1 98.31 108 VAL A O 1
ATOM 882 N N . THR A 1 109 ? 1.2 16.844 -0.73 1 97.88 109 THR A N 1
ATOM 883 C CA . THR A 1 109 ? 2.543 17.359 -0.469 1 97.88 109 THR A CA 1
ATOM 884 C C . THR A 1 109 ? 2.752 18.703 -1.145 1 97.88 109 THR A C 1
ATOM 886 O O . THR A 1 109 ? 2.273 18.938 -2.258 1 97.88 109 THR A O 1
ATOM 889 N N . VAL A 1 110 ? 3.41 19.562 -0.45 1 97.62 110 VAL A N 1
ATOM 890 C CA . VAL A 1 110 ? 3.664 20.875 -1.018 1 97.62 110 VAL A CA 1
ATOM 891 C C . VAL A 1 110 ? 4.453 20.75 -2.316 1 97.62 110 VAL A C 1
ATOM 893 O O . VAL A 1 110 ? 4.148 21.406 -3.311 1 97.62 110 VAL A O 1
ATOM 896 N N . ASP A 1 111 ? 5.359 19.797 -2.389 1 96.25 111 ASP A N 1
ATOM 897 C CA . ASP A 1 111 ? 6.273 19.656 -3.518 1 96.25 111 ASP A CA 1
ATOM 898 C C . ASP A 1 111 ? 5.555 19.062 -4.734 1 96.25 111 ASP A C 1
ATOM 900 O O . ASP A 1 111 ? 5.902 19.375 -5.875 1 96.25 111 ASP A O 1
ATOM 904 N N . ASP A 1 112 ? 4.531 18.25 -4.48 1 95.19 112 ASP A N 1
ATOM 905 C CA . ASP A 1 112 ? 4.012 17.484 -5.598 1 95.19 112 ASP A CA 1
ATOM 906 C C . ASP A 1 112 ? 2.514 17.719 -5.781 1 95.19 112 ASP A C 1
ATOM 908 O O . ASP A 1 112 ? 1.945 17.359 -6.816 1 95.19 112 ASP A O 1
ATOM 912 N N . GLY A 1 113 ? 1.886 18.281 -4.801 1 96.38 113 GLY A N 1
ATOM 913 C CA . GLY A 1 113 ? 0.439 18.422 -4.852 1 96.38 113 GLY A CA 1
ATOM 914 C C . GLY A 1 113 ? -0.295 17.203 -4.312 1 96.38 113 GLY A C 1
ATOM 915 O O . GLY A 1 113 ? 0.258 16.453 -3.514 1 96.38 113 GLY A O 1
ATOM 916 N N . ARG A 1 114 ? -1.507 17.141 -4.715 1 96.69 114 ARG A N 1
ATOM 917 C CA . ARG A 1 114 ? -2.338 16.047 -4.234 1 96.69 114 ARG A CA 1
ATOM 918 C C . ARG A 1 114 ? -1.867 14.711 -4.801 1 96.69 114 ARG A C 1
ATOM 920 O O . ARG A 1 114 ? -1.56 14.609 -5.992 1 96.69 114 ARG A O 1
ATOM 927 N N . LEU A 1 115 ? -1.815 13.766 -3.965 1 96 115 LEU A N 1
ATOM 928 C CA . LEU A 1 115 ? -1.346 12.445 -4.375 1 96 115 LEU A CA 1
ATOM 929 C C . LEU A 1 115 ? -2.498 11.453 -4.422 1 96 115 LEU A C 1
ATOM 931 O O . LEU A 1 115 ? -3.416 11.516 -3.602 1 96 115 LEU A O 1
ATOM 935 N N . ALA A 1 116 ? -2.383 10.57 -5.375 1 92.25 116 ALA A N 1
ATOM 936 C CA . ALA A 1 116 ? -3.357 9.484 -5.465 1 92.25 116 ALA A CA 1
ATOM 937 C C . ALA A 1 116 ? -2.691 8.188 -5.906 1 92.25 116 ALA A C 1
ATOM 939 O O . ALA A 1 116 ? -1.765 8.203 -6.719 1 92.25 116 ALA A O 1
ATOM 940 N N . MET A 1 117 ? -3.098 7.145 -5.285 1 90.38 117 MET A N 1
ATOM 941 C CA . MET A 1 117 ? -2.691 5.82 -5.742 1 90.38 117 MET A CA 1
ATOM 942 C C . MET A 1 117 ? -3.725 5.234 -6.699 1 90.38 117 MET A C 1
ATOM 944 O O . MET A 1 117 ? -4.926 5.277 -6.426 1 90.38 117 MET A O 1
ATOM 948 N N . GLN A 1 118 ? -3.148 4.723 -7.797 1 85.81 118 GLN A N 1
ATOM 949 C CA . GLN A 1 118 ? -4.039 4.129 -8.789 1 85.81 118 GLN A CA 1
ATOM 950 C C . GLN A 1 118 ? -3.561 2.738 -9.195 1 85.81 118 GLN A C 1
ATOM 952 O O . GLN A 1 118 ? -2.355 2.486 -9.266 1 85.81 118 GLN A O 1
ATOM 957 N N . LEU A 1 119 ? -4.496 1.854 -9.266 1 85.81 119 LEU A N 1
ATOM 958 C CA . LEU A 1 119 ? -4.219 0.532 -9.82 1 85.81 119 LEU A CA 1
ATOM 959 C C . LEU A 1 119 ? -4.473 0.506 -11.32 1 85.81 119 LEU A C 1
ATOM 961 O O . LEU A 1 119 ? -5.531 0.942 -11.789 1 85.81 119 LEU A O 1
ATOM 965 N N . ARG A 1 120 ? -3.4 0.078 -12.102 1 82.25 120 ARG A N 1
ATOM 966 C CA . ARG A 1 120 ? -3.551 -0.025 -13.547 1 82.25 120 ARG A CA 1
ATOM 967 C C . ARG A 1 120 ? -3.416 -1.471 -14.016 1 82.25 120 ARG A C 1
ATOM 969 O O . ARG A 1 120 ? -2.631 -2.238 -13.453 1 82.25 120 ARG A O 1
ATOM 976 N N . GLY A 1 121 ? -4.289 -1.808 -14.984 1 77.81 121 GLY A N 1
ATOM 977 C CA . GLY A 1 121 ? -4.148 -3.082 -15.672 1 77.81 121 GLY A CA 1
ATOM 978 C C . GLY A 1 121 ? -3.469 -2.963 -17.031 1 77.81 121 GLY A C 1
ATOM 979 O O . GLY A 1 121 ? -3.645 -1.964 -17.719 1 77.81 121 GLY A O 1
ATOM 980 N N . PHE A 1 122 ? -2.424 -3.85 -17.234 1 70 122 PHE A N 1
ATOM 981 C CA . PHE A 1 122 ? -1.832 -3.904 -18.562 1 70 122 PHE A CA 1
ATOM 982 C C . PHE A 1 122 ? -2.221 -5.191 -19.281 1 70 122 PHE A C 1
ATOM 984 O O . PHE A 1 122 ? -2.494 -6.207 -18.641 1 70 122 PHE A O 1
ATOM 991 N N . MET B 1 1 ? 21.578 -14.789 -34.25 1 37.69 1 MET B N 1
ATOM 992 C CA . MET B 1 1 ? 21.141 -15.562 -33.094 1 37.69 1 MET B CA 1
ATOM 993 C C . MET B 1 1 ? 19.766 -15.102 -32.594 1 37.69 1 MET B C 1
ATOM 995 O O . MET B 1 1 ? 19.578 -13.922 -32.312 1 37.69 1 MET B O 1
ATOM 999 N N . ARG B 1 2 ? 18.781 -15.719 -32.938 1 40.78 2 ARG B N 1
ATOM 1000 C CA . ARG B 1 2 ? 17.422 -15.289 -32.594 1 40.78 2 ARG B CA 1
ATOM 1001 C C . ARG B 1 2 ? 17.312 -14.945 -31.125 1 40.78 2 ARG B C 1
ATOM 1003 O O . ARG B 1 2 ? 17.688 -15.742 -30.266 1 40.78 2 ARG B O 1
ATOM 1010 N N . ARG B 1 3 ? 17.297 -13.719 -30.859 1 45.06 3 ARG B N 1
ATOM 1011 C CA . ARG B 1 3 ? 17.172 -13.273 -29.469 1 45.06 3 ARG B CA 1
ATOM 1012 C C . ARG B 1 3 ? 16.062 -14.039 -28.766 1 45.06 3 ARG B C 1
ATOM 1014 O O . ARG B 1 3 ? 14.898 -13.984 -29.156 1 45.06 3 ARG B O 1
ATOM 1021 N N . LYS B 1 4 ? 16.219 -15.414 -28.359 1 45.97 4 LYS B N 1
ATOM 1022 C CA . LYS B 1 4 ? 15.281 -16.234 -27.609 1 45.97 4 LYS B CA 1
ATOM 1023 C C . LYS B 1 4 ? 14.438 -15.367 -26.672 1 45.97 4 LYS B C 1
ATOM 1025 O O . LYS B 1 4 ? 14.977 -14.547 -25.922 1 45.97 4 LYS B O 1
ATOM 1030 N N . LYS B 1 5 ? 13.211 -15.086 -27.062 1 56.66 5 LYS B N 1
ATOM 1031 C CA . LYS B 1 5 ? 12.258 -14.32 -26.266 1 56.66 5 LYS B CA 1
ATOM 1032 C C . LYS B 1 5 ? 12.211 -14.828 -24.828 1 56.66 5 LYS B C 1
ATOM 1034 O O . LYS B 1 5 ? 11.961 -16.016 -24.578 1 56.66 5 LYS B O 1
ATOM 1039 N N . LYS B 1 6 ? 12.852 -14.133 -23.922 1 72.44 6 LYS B N 1
ATOM 1040 C CA . LYS B 1 6 ? 12.969 -14.547 -22.516 1 72.44 6 LYS B CA 1
ATOM 1041 C C . LYS B 1 6 ? 11.594 -14.758 -21.891 1 72.44 6 LYS B C 1
ATOM 1043 O O . LYS B 1 6 ? 10.758 -13.852 -21.891 1 72.44 6 LYS B O 1
ATOM 1048 N N . THR B 1 7 ? 11.141 -16.047 -21.75 1 90.62 7 THR B N 1
ATOM 1049 C CA . THR B 1 7 ? 9.898 -16.438 -21.094 1 90.62 7 THR B CA 1
ATOM 1050 C C . THR B 1 7 ? 9.875 -15.906 -19.656 1 90.62 7 THR B C 1
ATOM 1052 O O . THR B 1 7 ? 10.898 -15.898 -18.984 1 90.62 7 THR B O 1
ATOM 1055 N N . ILE B 1 8 ? 8.734 -15.234 -19.219 1 97.81 8 ILE B N 1
ATOM 1056 C CA . ILE B 1 8 ? 8.555 -14.719 -17.859 1 97.81 8 ILE B CA 1
ATOM 1057 C C . ILE B 1 8 ? 8.102 -15.852 -16.938 1 97.81 8 ILE B C 1
ATOM 1059 O O . ILE B 1 8 ? 6.988 -16.359 -17.078 1 97.81 8 ILE B O 1
ATOM 1063 N N . GLU B 1 9 ? 8.984 -16.219 -16.078 1 98.62 9 GLU B N 1
ATOM 1064 C CA . GLU B 1 9 ? 8.711 -17.344 -15.188 1 98.62 9 GLU B CA 1
ATOM 1065 C C . GLU B 1 9 ? 7.906 -16.891 -13.969 1 98.62 9 GLU B C 1
ATOM 1067 O O . GLU B 1 9 ? 8.344 -16.031 -13.211 1 98.62 9 GLU B O 1
ATOM 1072 N N . CYS B 1 10 ? 6.75 -17.578 -13.75 1 98.81 10 CYS B N 1
ATOM 1073 C CA . CYS B 1 10 ? 5.863 -17.156 -12.672 1 98.81 10 CYS B CA 1
ATOM 1074 C C . CYS B 1 10 ? 5.457 -18.328 -11.797 1 98.81 10 CYS B C 1
ATOM 1076 O O . CYS B 1 10 ? 5.387 -19.469 -12.266 1 98.81 10 CYS B O 1
ATOM 1078 N N . ILE B 1 11 ? 5.148 -17.953 -10.562 1 98.81 11 ILE B N 1
ATOM 1079 C CA . ILE B 1 11 ? 4.418 -18.844 -9.656 1 98.81 11 ILE B CA 1
ATOM 1080 C C . ILE B 1 11 ? 2.918 -18.609 -9.805 1 98.81 11 ILE B C 1
ATOM 1082 O O . ILE B 1 11 ? 2.471 -17.453 -9.883 1 98.81 11 ILE B O 1
ATOM 1086 N N . GLU B 1 12 ? 2.176 -19.656 -9.992 1 98.88 12 GLU B N 1
ATOM 1087 C CA . GLU B 1 12 ? 0.738 -19.484 -9.812 1 98.88 12 GLU B CA 1
ATOM 1088 C C . GLU B 1 12 ? 0.341 -19.641 -8.344 1 98.88 12 GLU B C 1
ATOM 1090 O O . GLU B 1 12 ? 0.824 -20.547 -7.66 1 98.88 12 GLU B O 1
ATOM 1095 N N . TYR B 1 13 ? -0.464 -18.766 -7.898 1 98.94 13 TYR B N 1
ATOM 1096 C CA . TYR B 1 13 ? -0.988 -18.875 -6.543 1 98.94 13 TYR B CA 1
ATOM 1097 C C . TYR B 1 13 ? -2.482 -19.172 -6.559 1 98.94 13 TYR B C 1
ATOM 1099 O O . TYR B 1 13 ? -3.252 -18.5 -7.246 1 98.94 13 TYR B O 1
ATOM 1107 N N . LEU B 1 14 ? -2.836 -20.219 -5.785 1 98.88 14 LEU B N 1
ATOM 1108 C CA . LEU B 1 14 ? -4.211 -20.703 -5.73 1 98.88 14 LEU B CA 1
ATOM 1109 C C . LEU B 1 14 ? -4.77 -20.594 -4.316 1 98.88 14 LEU B C 1
ATOM 1111 O O . LEU B 1 14 ? -4.152 -21.062 -3.363 1 98.88 14 LEU B O 1
ATOM 1115 N N . SER B 1 15 ? -5.875 -19.922 -4.211 1 98.44 15 SER B N 1
ATOM 1116 C CA . SER B 1 15 ? -6.434 -19.703 -2.881 1 98.44 15 SER B CA 1
ATOM 1117 C C . SER B 1 15 ? -7.941 -19.484 -2.947 1 98.44 15 SER B C 1
ATOM 1119 O O . SER B 1 15 ? -8.422 -18.703 -3.777 1 98.44 15 SER B O 1
ATOM 1121 N N . VAL B 1 16 ? -8.617 -20.156 -2.039 1 97.62 16 VAL B N 1
ATOM 1122 C CA . VAL B 1 16 ? -10.055 -19.938 -1.878 1 97.62 16 VAL B CA 1
ATOM 1123 C C . VAL B 1 16 ? -10.453 -20.188 -0.424 1 97.62 16 VAL B C 1
ATOM 1125 O O . VAL B 1 16 ? -9.891 -21.062 0.241 1 97.62 16 VAL B O 1
ATOM 1128 N N . SER B 1 17 ? -11.273 -19.359 0.03 1 95.44 17 SER B N 1
ATOM 1129 C CA . SER B 1 17 ? -11.914 -19.625 1.315 1 95.44 17 SER B CA 1
ATOM 1130 C C . SER B 1 17 ? -13.203 -20.422 1.139 1 95.44 17 SER B C 1
ATOM 1132 O O . SER B 1 17 ? -14.234 -19.859 0.764 1 95.44 17 SER B O 1
ATOM 1134 N N . ALA B 1 18 ? -13.148 -21.688 1.339 1 96.19 18 ALA B N 1
ATOM 1135 C CA . ALA B 1 18 ? -14.281 -22.578 1.126 1 96.19 18 ALA B CA 1
ATOM 1136 C C . ALA B 1 18 ? -14.195 -23.797 2.051 1 96.19 18 ALA B C 1
ATOM 1138 O O . ALA B 1 18 ? -13.172 -24.016 2.711 1 96.19 18 ALA B O 1
ATOM 1139 N N . PRO B 1 19 ? -15.305 -24.562 2.211 1 96.75 19 PRO B N 1
ATOM 1140 C CA . PRO B 1 19 ? -15.227 -25.812 2.951 1 96.75 19 PRO B CA 1
ATOM 1141 C C . PRO B 1 19 ? -14.133 -26.75 2.42 1 96.75 19 PRO B C 1
ATOM 1143 O O . PRO B 1 19 ? -13.906 -26.812 1.209 1 96.75 19 PRO B O 1
ATOM 1146 N N . LEU B 1 20 ? -13.516 -27.422 3.34 1 96.31 20 LEU B N 1
ATOM 1147 C CA . LEU B 1 20 ? -12.32 -28.203 3.043 1 96.31 20 LEU B CA 1
ATOM 1148 C C . LEU B 1 20 ? -12.594 -29.203 1.921 1 96.31 20 LEU B C 1
ATOM 1150 O O . LEU B 1 20 ? -11.703 -29.484 1.11 1 96.31 20 LEU B O 1
ATOM 1154 N N . ASP B 1 21 ? -13.859 -29.703 1.885 1 97.25 21 ASP B N 1
ATOM 1155 C CA . ASP B 1 21 ? -14.172 -30.734 0.907 1 97.25 21 ASP B CA 1
ATOM 1156 C C . ASP B 1 21 ? -14.297 -30.156 -0.497 1 97.25 21 ASP B C 1
ATOM 1158 O O . ASP B 1 21 ? -14.375 -30.891 -1.48 1 97.25 21 ASP B O 1
ATOM 1162 N N . LYS B 1 22 ? -14.234 -28.859 -0.638 1 98.12 22 LYS B N 1
ATOM 1163 C CA . LYS B 1 22 ? -14.391 -28.203 -1.936 1 98.12 22 LYS B CA 1
ATOM 1164 C C . LYS B 1 22 ? -13.109 -27.5 -2.357 1 98.12 22 LYS B C 1
ATOM 1166 O O . LYS B 1 22 ? -12.945 -27.141 -3.525 1 98.12 22 LYS B O 1
ATOM 1171 N N . VAL B 1 23 ? -12.203 -27.344 -1.505 1 98 23 VAL B N 1
ATOM 1172 C CA . VAL B 1 23 ? -11.031 -26.484 -1.671 1 98 23 VAL B CA 1
ATOM 1173 C C . VAL B 1 23 ? -10.195 -26.969 -2.855 1 98 23 VAL B C 1
ATOM 1175 O O . VAL B 1 23 ? -9.891 -26.203 -3.762 1 98 23 VAL B O 1
ATOM 1178 N N . ASP B 1 24 ? -9.844 -28.25 -2.859 1 97.62 24 ASP B N 1
ATOM 1179 C CA . ASP B 1 24 ? -8.969 -28.797 -3.896 1 97.62 24 ASP B CA 1
ATOM 1180 C C . ASP B 1 24 ? -9.578 -28.594 -5.285 1 97.62 24 ASP B C 1
ATOM 1182 O O . ASP B 1 24 ? -8.883 -28.156 -6.211 1 97.62 24 ASP B O 1
ATOM 1186 N N . ARG B 1 25 ? -10.828 -28.891 -5.34 1 98.25 25 ARG B N 1
ATOM 1187 C CA . ARG B 1 25 ? -11.508 -28.75 -6.625 1 98.25 25 ARG B CA 1
ATOM 1188 C C . ARG B 1 25 ? -11.516 -27.312 -7.098 1 98.25 25 ARG B C 1
ATOM 1190 O O . ARG B 1 25 ? -11.266 -27.031 -8.273 1 98.25 25 ARG B O 1
ATOM 1197 N N . LEU B 1 26 ? -11.82 -26.422 -6.262 1 98.38 26 LEU B N 1
ATOM 1198 C CA . LEU B 1 26 ? -11.906 -25 -6.605 1 98.38 26 LEU B CA 1
ATOM 1199 C C . LEU B 1 26 ? -10.523 -24.453 -6.957 1 98.38 26 LEU B C 1
ATOM 1201 O O . LEU B 1 26 ? -10.391 -23.672 -7.898 1 98.38 26 LEU B O 1
ATOM 1205 N N . GLU B 1 27 ? -9.531 -24.844 -6.262 1 98.69 27 GLU B N 1
ATOM 1206 C CA . GLU B 1 27 ? -8.172 -24.422 -6.574 1 98.69 27 GLU B CA 1
ATOM 1207 C C . GLU B 1 27 ? -7.695 -25.016 -7.895 1 98.69 27 GLU B C 1
ATOM 1209 O O . GLU B 1 27 ? -6.996 -24.359 -8.664 1 98.69 27 GLU B O 1
ATOM 1214 N N . ASP B 1 28 ? -8.125 -26.25 -8.141 1 98.62 28 ASP B N 1
ATOM 1215 C CA . ASP B 1 28 ? -7.797 -26.844 -9.43 1 98.62 28 ASP B CA 1
ATOM 1216 C C . ASP B 1 28 ? -8.43 -26.078 -10.578 1 98.62 28 ASP B C 1
ATOM 1218 O O . ASP B 1 28 ? -7.84 -25.953 -11.656 1 98.62 28 ASP B O 1
ATOM 1222 N N . LYS B 1 29 ? -9.648 -25.656 -10.32 1 98.69 29 LYS B N 1
ATOM 1223 C CA . LYS B 1 29 ? -10.305 -24.828 -11.328 1 98.69 29 LYS B CA 1
ATOM 1224 C C . LYS B 1 29 ? -9.508 -23.547 -11.594 1 98.69 29 LYS B C 1
ATOM 1226 O O . LYS B 1 29 ? -9.367 -23.125 -12.742 1 98.69 29 LYS B O 1
ATOM 1231 N N . GLN B 1 30 ? -8.977 -22.891 -10.562 1 98.81 30 GLN B N 1
ATOM 1232 C CA . GLN B 1 30 ? -8.133 -21.719 -10.711 1 98.81 30 GLN B CA 1
ATOM 1233 C C . GLN B 1 30 ? -6.887 -22.031 -11.531 1 98.81 30 GLN B C 1
ATOM 1235 O O . GLN B 1 30 ? -6.512 -21.25 -12.414 1 98.81 30 GLN B O 1
ATOM 1240 N N . SER B 1 31 ? -6.289 -23.156 -11.234 1 98.81 31 SER B N 1
ATOM 1241 C CA . SER B 1 31 ? -5.086 -23.562 -11.953 1 98.81 31 SER B CA 1
ATOM 1242 C C . SER B 1 31 ? -5.367 -23.734 -13.438 1 98.81 31 SER B C 1
ATOM 1244 O O . SER B 1 31 ? -4.613 -23.25 -14.281 1 98.81 31 SER B O 1
ATOM 1246 N N . LYS B 1 32 ? -6.457 -24.438 -13.719 1 98.69 32 LYS B N 1
ATOM 1247 C CA . LYS B 1 32 ? -6.836 -24.641 -15.117 1 98.69 32 LYS B CA 1
ATOM 1248 C C . LYS B 1 32 ? -7.043 -23.297 -15.828 1 98.69 32 LYS B C 1
ATOM 1250 O O . LYS B 1 32 ? -6.602 -23.109 -16.969 1 98.69 32 LYS B O 1
ATOM 1255 N N . TYR B 1 33 ? -7.703 -22.469 -15.141 1 98.56 33 TYR B N 1
ATOM 1256 C CA . TYR B 1 33 ? -7.98 -21.125 -15.648 1 98.56 33 TYR B CA 1
ATOM 1257 C C . TYR B 1 33 ? -6.691 -20.375 -15.953 1 98.56 33 TYR B C 1
ATOM 1259 O O . TYR B 1 33 ? -6.555 -19.75 -17.016 1 98.56 33 TYR B O 1
ATOM 1267 N N . ILE B 1 34 ? -5.707 -20.469 -15.109 1 98.75 34 ILE B N 1
ATOM 1268 C CA . ILE B 1 34 ? -4.414 -19.812 -15.258 1 98.75 34 ILE B CA 1
ATOM 1269 C C . ILE B 1 34 ? -3.645 -20.438 -16.406 1 98.75 34 ILE B C 1
ATOM 1271 O O . ILE B 1 34 ? -3.088 -19.734 -17.25 1 98.75 34 ILE B O 1
ATOM 1275 N N . HIS B 1 35 ? -3.676 -21.719 -16.484 1 98.62 35 HIS B N 1
ATOM 1276 C CA . HIS B 1 35 ? -2.918 -22.391 -17.531 1 98.62 35 HIS B CA 1
ATOM 1277 C C . HIS B 1 35 ? -3.518 -22.141 -18.906 1 98.62 35 HIS B C 1
ATOM 1279 O O . HIS B 1 35 ? -2.789 -22.047 -19.906 1 98.62 35 HIS B O 1
ATOM 1285 N N . GLU B 1 36 ? -4.816 -22.047 -19 1 98.19 36 GLU B N 1
ATOM 1286 C CA . GLU B 1 36 ? -5.438 -21.656 -20.266 1 98.19 36 GLU B CA 1
ATOM 1287 C C . GLU B 1 36 ? -5.012 -20.25 -20.672 1 98.19 36 GLU B C 1
ATOM 1289 O O . GLU B 1 36 ? -4.77 -19.984 -21.844 1 98.19 36 GLU B O 1
ATOM 1294 N N . TYR B 1 37 ? -4.922 -19.422 -19.719 1 97.69 37 TYR B N 1
ATOM 1295 C CA . TYR B 1 37 ? -4.562 -18.031 -19.938 1 97.69 37 TYR B CA 1
ATOM 1296 C C . TYR B 1 37 ? -3.133 -17.922 -20.453 1 97.69 37 TYR B C 1
ATOM 1298 O O . TYR B 1 37 ? -2.863 -17.156 -21.375 1 97.69 37 TYR B O 1
ATOM 1306 N N . VAL B 1 38 ? -2.176 -18.703 -19.938 1 97.56 38 VAL B N 1
ATOM 1307 C CA . VAL B 1 38 ? -0.765 -18.484 -20.234 1 97.56 38 VAL B CA 1
ATOM 1308 C C . VAL B 1 38 ? -0.387 -19.188 -21.531 1 97.56 38 VAL B C 1
ATOM 1310 O O . VAL B 1 38 ? 0.69 -18.953 -22.094 1 97.56 38 VAL B O 1
ATOM 1313 N N . LYS B 1 39 ? -1.196 -20.109 -22.07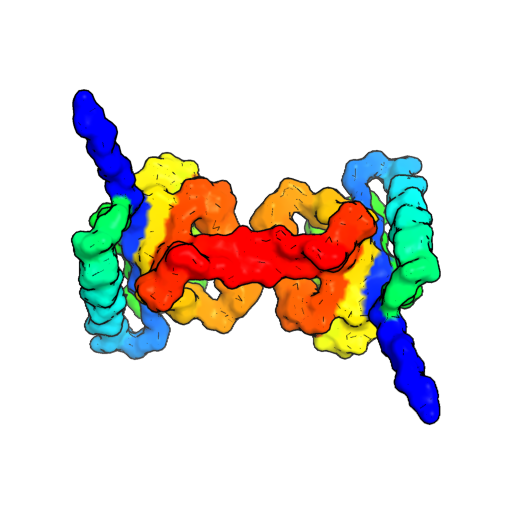8 1 95.25 39 LYS B N 1
ATOM 1314 C CA . LYS B 1 39 ? -0.898 -20.906 -23.25 1 95.25 39 LYS B CA 1
ATOM 1315 C C . LYS B 1 39 ? -0.431 -20.031 -24.406 1 95.25 39 LYS B C 1
ATOM 1317 O O . LYS B 1 39 ? 0.489 -20.406 -25.141 1 95.25 39 LYS B O 1
ATOM 1322 N N . ASN B 1 40 ? -0.936 -18.891 -24.625 1 90.56 40 ASN B N 1
ATOM 1323 C CA . ASN B 1 40 ? -0.574 -18.031 -25.75 1 90.56 40 ASN B CA 1
ATOM 1324 C C . ASN B 1 40 ? -0.004 -16.703 -25.281 1 90.56 40 ASN B C 1
ATOM 1326 O O . ASN B 1 40 ? -0.229 -15.672 -25.906 1 90.56 40 ASN B O 1
ATOM 1330 N N . LYS B 1 41 ? 0.636 -16.812 -24.094 1 94.25 41 LYS B N 1
ATOM 1331 C CA . LYS B 1 41 ? 1.254 -15.609 -23.531 1 94.25 41 LYS B CA 1
ATOM 1332 C C . LYS B 1 41 ? 2.736 -15.836 -23.25 1 94.25 41 LYS B C 1
ATOM 1334 O O . LYS B 1 41 ? 3.26 -16.922 -23.484 1 94.25 41 LYS B O 1
ATOM 1339 N N . GLU B 1 42 ? 3.354 -14.82 -22.828 1 95.19 42 GLU B N 1
ATOM 1340 C CA . GLU B 1 42 ? 4.793 -14.844 -22.578 1 95.19 42 GLU B CA 1
ATOM 1341 C C . GLU B 1 42 ? 5.102 -15.422 -21.203 1 95.19 42 GLU B C 1
ATOM 1343 O O . GLU B 1 42 ? 6.266 -15.508 -20.812 1 95.19 42 GLU B O 1
ATOM 1348 N N . TYR B 1 43 ? 4.141 -15.898 -20.469 1 97.44 43 TYR B N 1
ATOM 1349 C CA . TYR B 1 43 ? 4.312 -16.391 -19.109 1 97.44 43 TYR B CA 1
ATOM 1350 C C . TYR B 1 43 ? 4.52 -17.891 -19.094 1 97.44 43 TYR B C 1
ATOM 1352 O O . TYR B 1 43 ? 3.918 -18.625 -19.891 1 97.44 43 TYR B O 1
ATOM 1360 N N . MET B 1 44 ? 5.312 -18.359 -18.188 1 97.94 44 MET B N 1
ATOM 1361 C CA . MET B 1 44 ? 5.496 -19.766 -17.891 1 97.94 44 MET B CA 1
ATOM 1362 C C . MET B 1 44 ? 5.332 -20.047 -16.391 1 97.94 44 MET B C 1
ATOM 1364 O O . MET B 1 44 ? 5.945 -19.375 -15.562 1 97.94 44 MET B O 1
ATOM 1368 N N . ILE B 1 45 ? 4.52 -21.031 -16.125 1 98.62 45 ILE B N 1
ATOM 1369 C CA . ILE B 1 45 ? 4.348 -21.406 -14.719 1 98.62 45 ILE B CA 1
ATOM 1370 C C . ILE B 1 45 ? 5.457 -22.375 -14.305 1 98.62 45 ILE B C 1
ATOM 1372 O O . ILE B 1 45 ? 5.566 -23.469 -14.852 1 98.62 45 ILE B O 1
ATOM 1376 N N . VAL B 1 46 ? 6.207 -21.953 -13.32 1 98.5 46 VAL B N 1
ATOM 1377 C CA . VAL B 1 46 ? 7.348 -22.781 -12.945 1 98.5 46 VAL B CA 1
ATOM 1378 C C . VAL B 1 46 ? 7.156 -23.297 -11.523 1 98.5 46 VAL B C 1
ATOM 1380 O O . VAL B 1 46 ? 7.992 -24.047 -11.008 1 98.5 46 VAL B O 1
ATOM 1383 N N . GLY B 1 47 ? 6.133 -22.906 -10.812 1 98.38 47 GLY B N 1
ATOM 1384 C CA . GLY B 1 47 ? 5.789 -23.344 -9.469 1 98.38 47 GLY B CA 1
ATOM 1385 C C . GLY B 1 47 ? 4.359 -23.031 -9.086 1 98.38 47 GLY B C 1
ATOM 1386 O O . GLY B 1 47 ? 3.734 -22.141 -9.672 1 98.38 47 GLY B O 1
ATOM 1387 N N . THR B 1 48 ? 3.91 -23.797 -8.141 1 98.75 48 THR B N 1
ATOM 1388 C CA . THR B 1 48 ? 2.553 -23.609 -7.641 1 98.75 48 THR B CA 1
ATOM 1389 C C . THR B 1 48 ? 2.549 -23.5 -6.121 1 98.75 48 THR B C 1
ATOM 1391 O O . THR B 1 48 ? 3.191 -24.297 -5.43 1 98.75 48 THR B O 1
ATOM 1394 N N . GLU B 1 49 ? 1.92 -22.469 -5.613 1 98.44 49 GLU B N 1
ATOM 1395 C CA . GLU B 1 49 ? 1.612 -22.312 -4.195 1 98.44 49 GLU B CA 1
ATOM 1396 C C . GLU B 1 49 ? 0.106 -22.312 -3.953 1 98.44 49 GLU B C 1
ATOM 1398 O O . GLU B 1 49 ? -0.642 -21.625 -4.641 1 98.44 49 GLU B O 1
ATOM 1403 N N . ARG B 1 50 ? -0.32 -23.156 -2.977 1 98 50 ARG B N 1
ATOM 1404 C CA . ARG B 1 50 ? -1.741 -23.297 -2.682 1 98 50 ARG B CA 1
ATOM 1405 C C . ARG B 1 50 ? -2.043 -22.938 -1.233 1 98 50 ARG B C 1
ATOM 1407 O O . ARG B 1 50 ? -1.285 -23.281 -0.327 1 98 50 ARG B O 1
ATOM 1414 N N . ARG B 1 51 ? -3.172 -22.281 -1.07 1 98.19 51 ARG B N 1
ATOM 1415 C CA . ARG B 1 51 ? -3.654 -22.047 0.287 1 98.19 51 ARG B CA 1
ATOM 1416 C C . ARG B 1 51 ? -4.027 -23.359 0.966 1 98.19 51 ARG B C 1
ATOM 1418 O O . ARG B 1 51 ? -3.662 -23.594 2.121 1 98.19 51 ARG B O 1
ATOM 1425 N N . HIS B 1 52 ? -4.793 -24.109 0.188 1 96.94 52 HIS B N 1
ATOM 1426 C CA . HIS B 1 52 ? -5.152 -25.469 0.572 1 96.94 52 HIS B CA 1
ATOM 1427 C C . HIS B 1 52 ? -6 -25.484 1.84 1 96.94 52 HIS B C 1
ATOM 1429 O O . HIS B 1 52 ? -5.805 -26.328 2.717 1 96.94 52 HIS B O 1
ATOM 1435 N N . GLY B 1 53 ? -6.809 -24.5 2.033 1 95.5 53 GLY B N 1
ATOM 1436 C CA . GLY B 1 53 ? -7.762 -24.5 3.129 1 95.5 53 GLY B CA 1
ATOM 1437 C C . GLY B 1 53 ? -7.211 -23.875 4.398 1 95.5 53 GLY B C 1
ATOM 1438 O O . GLY B 1 53 ? -7.906 -23.797 5.414 1 95.5 53 GLY B O 1
ATOM 1439 N N . PHE B 1 54 ? -6.047 -23.391 4.375 1 94.94 54 PHE B N 1
ATOM 1440 C CA . PHE B 1 54 ? -5.438 -22.75 5.539 1 94.94 54 PHE B CA 1
ATOM 1441 C C . PHE B 1 54 ? -6.031 -21.375 5.77 1 94.94 54 PHE B C 1
ATOM 1443 O O . PHE B 1 54 ? -6.844 -20.891 4.973 1 94.94 54 PHE B O 1
ATOM 1450 N N . SER B 1 55 ? -5.605 -20.75 6.816 1 94.69 55 SER B N 1
ATOM 1451 C CA . SER B 1 55 ? -6.176 -19.469 7.25 1 94.69 55 SER B CA 1
ATOM 1452 C C . SER B 1 55 ? -5.613 -18.312 6.434 1 94.69 55 SER B C 1
ATOM 1454 O O . SER B 1 55 ? -4.668 -18.484 5.664 1 94.69 55 SER B O 1
ATOM 1456 N N . GLN B 1 56 ? -6.156 -17.156 6.652 1 92.44 56 GLN B N 1
ATOM 1457 C CA . GLN B 1 56 ? -5.688 -15.945 5.977 1 92.44 56 GLN B CA 1
ATOM 1458 C C . GLN B 1 56 ? -4.262 -15.602 6.398 1 92.44 56 GLN B C 1
ATOM 1460 O O . GLN B 1 56 ? -3.482 -15.078 5.598 1 92.44 56 GLN B O 1
ATOM 1465 N N . ASN B 1 57 ? -4.012 -15.867 7.648 1 94.31 57 ASN B N 1
ATOM 1466 C CA . ASN B 1 57 ? -2.637 -15.664 8.086 1 94.31 57 ASN B CA 1
ATOM 1467 C C . ASN B 1 57 ? -1.66 -16.516 7.273 1 94.31 57 ASN B C 1
ATOM 1469 O O . ASN B 1 57 ? -0.543 -16.078 6.988 1 94.31 57 ASN B O 1
ATOM 1473 N N . ASP B 1 58 ? -2.117 -17.672 6.891 1 95.5 58 ASP B N 1
ATOM 1474 C CA . ASP B 1 58 ? -1.299 -18.531 6.055 1 95.5 58 ASP B CA 1
ATOM 1475 C C . ASP B 1 58 ? -1.172 -17.984 4.637 1 95.5 58 ASP B C 1
ATOM 1477 O O . ASP B 1 58 ? -0.11 -18.078 4.02 1 95.5 58 ASP B O 1
ATOM 1481 N N . VAL B 1 59 ? -2.203 -17.375 4.176 1 96.12 59 VAL B N 1
ATOM 1482 C CA . VAL B 1 59 ? -2.152 -16.719 2.875 1 96.12 59 VAL B CA 1
ATOM 1483 C C . VAL B 1 59 ? -1.079 -15.633 2.883 1 96.12 59 VAL B C 1
ATOM 1485 O O . VAL B 1 59 ? -0.255 -15.562 1.968 1 96.12 59 VAL B O 1
ATOM 1488 N N . ASP B 1 60 ? -1.042 -14.891 3.91 1 95.75 60 ASP B N 1
ATOM 1489 C CA . ASP B 1 60 ? -0.062 -13.82 4.031 1 95.75 60 ASP B CA 1
ATOM 1490 C C . ASP B 1 60 ? 1.359 -14.375 4.078 1 95.75 60 ASP B C 1
ATOM 1492 O O . ASP B 1 60 ? 2.266 -13.828 3.445 1 95.75 60 ASP B O 1
ATOM 1496 N N . ARG B 1 61 ? 1.541 -15.383 4.801 1 97.19 61 ARG B N 1
ATOM 1497 C CA . ARG B 1 61 ? 2.85 -16.031 4.891 1 97.19 61 ARG B CA 1
ATOM 1498 C C . ARG B 1 61 ? 3.285 -16.562 3.535 1 97.19 61 ARG B C 1
ATOM 1500 O O . ARG B 1 61 ? 4.43 -16.375 3.119 1 97.19 61 ARG B O 1
ATOM 1507 N N . GLN B 1 62 ? 2.439 -17.25 2.877 1 98.06 62 GLN B N 1
ATOM 1508 C CA . GLN B 1 62 ? 2.734 -17.797 1.559 1 98.06 62 GLN B CA 1
ATOM 1509 C C . GLN B 1 62 ? 3.041 -16.688 0.557 1 98.06 62 GLN B C 1
ATOM 1511 O O . GLN B 1 62 ? 3.943 -16.828 -0.272 1 98.06 62 GLN B O 1
ATOM 1516 N N . TRP B 1 63 ? 2.289 -15.602 0.679 1 98.12 63 TRP B N 1
ATOM 1517 C CA . TRP B 1 63 ? 2.539 -14.453 -0.196 1 98.12 63 TRP B CA 1
ATOM 1518 C C . TRP B 1 63 ? 3.936 -13.891 0.035 1 98.12 63 TRP B C 1
ATOM 1520 O O . TRP B 1 63 ? 4.664 -13.609 -0.92 1 98.12 63 TRP B O 1
ATOM 1530 N N . HIS B 1 64 ? 4.277 -13.812 1.255 1 97.62 64 HIS B N 1
ATOM 1531 C CA . HIS B 1 64 ? 5.609 -13.312 1.585 1 97.62 64 HIS B CA 1
ATOM 1532 C C . HIS B 1 64 ? 6.691 -14.227 1.018 1 97.62 64 HIS B C 1
ATOM 1534 O O . HIS B 1 64 ? 7.719 -13.75 0.531 1 97.62 64 HIS B O 1
ATOM 1540 N N . GLN B 1 65 ? 6.445 -15.492 1.066 1 98.19 65 GLN B N 1
ATOM 1541 C CA . GLN B 1 65 ? 7.395 -16.438 0.5 1 98.19 65 GLN B CA 1
ATOM 1542 C C . GLN B 1 65 ? 7.531 -16.25 -1.008 1 98.19 65 GLN B C 1
ATOM 1544 O O . GLN B 1 65 ? 8.633 -16.328 -1.552 1 98.19 65 GLN B O 1
ATOM 1549 N N . ILE B 1 66 ? 6.43 -15.984 -1.644 1 98.62 66 ILE B N 1
ATOM 1550 C CA . ILE B 1 66 ? 6.438 -15.742 -3.08 1 98.62 66 ILE B CA 1
ATOM 1551 C C . ILE B 1 66 ? 7.23 -14.469 -3.381 1 98.62 66 ILE B C 1
ATOM 1553 O O . ILE B 1 66 ? 8.094 -14.461 -4.262 1 98.62 66 ILE B O 1
ATOM 1557 N N . VAL B 1 67 ? 7.008 -13.445 -2.654 1 98.44 67 VAL B N 1
ATOM 1558 C CA . VAL B 1 67 ? 7.699 -12.172 -2.842 1 98.44 67 VAL B CA 1
ATOM 1559 C C . VAL B 1 67 ? 9.195 -12.359 -2.619 1 98.44 67 VAL B C 1
ATOM 1561 O O . VAL B 1 67 ? 10.016 -11.805 -3.354 1 98.44 67 VAL B O 1
ATOM 1564 N N . ASP B 1 68 ? 9.516 -13.219 -1.634 1 98.56 68 ASP B N 1
ATOM 1565 C CA . ASP B 1 68 ? 10.922 -13.492 -1.357 1 98.56 68 ASP B CA 1
ATOM 1566 C C . ASP B 1 68 ? 11.594 -14.188 -2.539 1 98.56 68 ASP B C 1
ATOM 1568 O O . ASP B 1 68 ? 12.734 -13.883 -2.883 1 98.56 68 ASP B O 1
ATOM 1572 N N . LYS B 1 69 ? 10.938 -15.086 -3.188 1 98.69 69 LYS B N 1
ATOM 1573 C CA . LYS B 1 69 ? 11.461 -15.758 -4.371 1 98.69 69 LYS B CA 1
ATOM 1574 C C . LYS B 1 69 ? 11.68 -14.773 -5.516 1 98.69 69 LYS B C 1
ATOM 1576 O O . LYS B 1 69 ? 12.664 -14.875 -6.25 1 98.69 69 LYS B O 1
ATOM 1581 N N . ILE B 1 70 ? 10.781 -13.867 -5.637 1 98.75 70 ILE B N 1
ATOM 1582 C CA . ILE B 1 70 ? 10.906 -12.844 -6.672 1 98.75 70 ILE B CA 1
ATOM 1583 C C . ILE B 1 70 ? 12.102 -11.945 -6.371 1 98.75 70 ILE B C 1
ATOM 1585 O O . ILE B 1 70 ? 12.914 -11.664 -7.258 1 98.75 70 ILE B O 1
ATOM 1589 N N . ARG B 1 71 ? 12.195 -11.594 -5.121 1 98.06 71 ARG B N 1
ATOM 1590 C CA . ARG B 1 71 ? 13.273 -10.711 -4.695 1 98.06 71 ARG B CA 1
ATOM 1591 C C . ARG B 1 71 ? 14.633 -11.352 -4.953 1 98.06 71 ARG B C 1
ATOM 1593 O O . ARG B 1 71 ? 15.586 -10.672 -5.352 1 98.06 71 ARG B O 1
ATOM 1600 N N . LYS B 1 72 ? 14.695 -12.648 -4.82 1 98.44 72 LYS B N 1
ATOM 1601 C CA . LYS B 1 72 ? 15.922 -13.406 -5.027 1 98.44 72 LYS B CA 1
ATOM 1602 C C . LYS B 1 72 ? 16.109 -13.766 -6.5 1 98.44 72 LYS B C 1
ATOM 1604 O O . LYS B 1 72 ? 17.016 -14.516 -6.852 1 98.44 72 LYS B O 1
ATOM 1609 N N . LYS B 1 73 ? 15.188 -13.289 -7.32 1 98.12 73 LYS B N 1
ATOM 1610 C CA . LYS B 1 73 ? 15.227 -13.469 -8.766 1 98.12 73 LYS B CA 1
ATOM 1611 C C . LYS B 1 73 ? 15.094 -14.945 -9.141 1 98.12 73 LYS B C 1
ATOM 1613 O O . LYS B 1 73 ? 15.641 -15.383 -10.148 1 98.12 73 LYS B O 1
ATOM 1618 N N . GLN B 1 74 ? 14.453 -15.711 -8.25 1 98.44 74 GLN B N 1
ATOM 1619 C CA . GLN B 1 74 ? 14.188 -17.109 -8.547 1 98.44 74 GLN B CA 1
ATOM 1620 C C . GLN B 1 74 ? 13.023 -17.266 -9.523 1 98.44 74 GLN B C 1
ATOM 1622 O O . GLN B 1 74 ? 12.953 -18.25 -10.266 1 98.44 74 GLN B O 1
ATOM 1627 N N . VAL B 1 75 ? 12.117 -16.375 -9.508 1 98.62 75 VAL B N 1
ATOM 1628 C CA . VAL B 1 75 ? 11 -16.266 -10.445 1 98.62 75 VAL B CA 1
ATOM 1629 C C . VAL B 1 75 ? 10.758 -14.805 -10.797 1 98.62 75 VAL B C 1
ATOM 1631 O O . VAL B 1 75 ? 11.203 -13.898 -10.078 1 98.62 75 VAL B O 1
ATOM 1634 N N . ASP B 1 76 ? 9.961 -14.578 -11.883 1 98.62 76 ASP B N 1
ATOM 1635 C CA . ASP B 1 76 ? 9.766 -13.219 -12.375 1 98.62 76 ASP B CA 1
ATOM 1636 C C . ASP B 1 76 ? 8.5 -12.602 -11.797 1 98.62 76 ASP B C 1
ATOM 1638 O O . ASP B 1 76 ? 8.328 -11.383 -11.812 1 98.62 76 ASP B O 1
ATOM 1642 N N . GLY B 1 77 ? 7.586 -13.484 -11.305 1 98.69 77 GLY B N 1
ATOM 1643 C CA . GLY B 1 77 ? 6.34 -12.914 -10.828 1 98.69 77 GLY B CA 1
ATOM 1644 C C . GLY B 1 77 ? 5.344 -13.953 -10.352 1 98.69 77 GLY B C 1
ATOM 1645 O O . GLY B 1 77 ? 5.707 -15.109 -10.133 1 98.69 77 GLY B O 1
ATOM 1646 N N . VAL B 1 78 ? 4.148 -13.461 -10.18 1 98.88 78 VAL B N 1
ATOM 1647 C CA . VAL B 1 78 ? 3.068 -14.297 -9.68 1 98.88 78 VAL B CA 1
ATOM 1648 C C . VAL B 1 78 ? 1.801 -14.062 -10.492 1 98.88 78 VAL B C 1
ATOM 1650 O O . VAL B 1 78 ? 1.508 -12.93 -10.883 1 98.88 78 VAL B O 1
ATOM 1653 N N . ILE B 1 79 ? 1.114 -15.156 -10.742 1 98.81 79 ILE B N 1
ATOM 1654 C CA . ILE B 1 79 ? -0.151 -15.102 -11.469 1 98.81 79 ILE B CA 1
ATOM 1655 C C . ILE B 1 79 ? -1.264 -15.703 -10.609 1 98.81 79 ILE B C 1
ATOM 1657 O O . ILE B 1 79 ? -1.104 -16.781 -10.047 1 98.81 79 ILE B O 1
ATOM 1661 N N . VAL B 1 80 ? -2.344 -14.984 -10.492 1 98.81 80 VAL B N 1
ATOM 1662 C CA . VAL B 1 80 ? -3.549 -15.453 -9.812 1 98.81 80 VAL B CA 1
ATOM 1663 C C . VAL B 1 80 ? -4.758 -15.289 -10.734 1 98.81 80 VAL B C 1
ATOM 1665 O O . VAL B 1 80 ? -4.703 -14.547 -11.711 1 98.81 80 VAL B O 1
ATOM 1668 N N . ALA B 1 81 ? -5.824 -16.031 -10.359 1 98.44 81 ALA B N 1
ATOM 1669 C CA . ALA B 1 81 ? -7.023 -15.914 -11.188 1 98.44 81 ALA B CA 1
ATOM 1670 C C . ALA B 1 81 ? -7.578 -14.492 -11.148 1 98.44 81 ALA B C 1
ATOM 1672 O O . ALA B 1 81 ? -7.867 -13.906 -12.195 1 98.44 81 ALA B O 1
ATOM 1673 N N . ASN B 1 82 ? -7.734 -13.984 -9.922 1 97.25 82 ASN B N 1
ATOM 1674 C CA . ASN B 1 82 ? -8.172 -12.617 -9.688 1 97.25 82 ASN B CA 1
ATOM 1675 C C . ASN B 1 82 ? -7.746 -12.117 -8.305 1 97.25 82 ASN B C 1
ATOM 1677 O O . ASN B 1 82 ? -7.211 -12.891 -7.504 1 97.25 82 ASN B O 1
ATOM 1681 N N . MET B 1 83 ? -7.934 -10.875 -8.023 1 94.31 83 MET B N 1
ATOM 1682 C CA . MET B 1 83 ? -7.406 -10.297 -6.789 1 94.31 83 MET B CA 1
ATOM 1683 C C . MET B 1 83 ? -8.148 -10.844 -5.574 1 94.31 83 MET B C 1
ATOM 1685 O O . MET B 1 83 ? -7.586 -10.906 -4.477 1 94.31 83 MET B O 1
ATOM 1689 N N . SER B 1 84 ? -9.375 -11.289 -5.762 1 95.25 84 SER B N 1
ATOM 1690 C CA . SER B 1 84 ? -10.141 -11.836 -4.648 1 95.25 84 SER B CA 1
ATOM 1691 C C . SER B 1 84 ? -9.492 -13.102 -4.098 1 95.25 84 SER B C 1
ATOM 1693 O O . SER B 1 84 ? -9.797 -13.523 -2.979 1 95.25 84 SER B O 1
ATOM 1695 N N . VAL B 1 85 ? -8.672 -13.703 -4.875 1 96.5 85 VAL B N 1
ATOM 1696 C CA . VAL B 1 85 ? -7.934 -14.898 -4.473 1 96.5 85 VAL B CA 1
ATOM 1697 C C . VAL B 1 85 ? -7.008 -14.562 -3.307 1 96.5 85 VAL B C 1
ATOM 1699 O O . VAL B 1 85 ? -6.77 -15.398 -2.436 1 96.5 85 VAL B O 1
ATOM 1702 N N . ILE B 1 86 ? -6.547 -13.32 -3.211 1 95.06 86 ILE B N 1
ATOM 1703 C CA . ILE B 1 86 ? -5.5 -13.047 -2.236 1 95.06 86 ILE B CA 1
ATOM 1704 C C . ILE B 1 86 ? -6.008 -12.047 -1.201 1 95.06 86 ILE B C 1
ATOM 1706 O O . ILE B 1 86 ? -5.484 -11.969 -0.088 1 95.06 86 ILE B O 1
ATOM 1710 N N . THR B 1 87 ? -6.992 -11.25 -1.581 1 94 87 THR B N 1
ATOM 1711 C CA . THR B 1 87 ? -7.461 -10.266 -0.607 1 94 87 THR B CA 1
ATOM 1712 C C . THR B 1 87 ? -8.805 -9.68 -1.034 1 94 87 THR B C 1
ATOM 1714 O O . THR B 1 87 ? -9.102 -9.602 -2.229 1 94 87 THR B O 1
ATOM 1717 N N . ASP B 1 88 ? -9.523 -9.344 -0.023 1 92.19 88 ASP B N 1
ATOM 1718 C CA . ASP B 1 88 ? -10.758 -8.609 -0.282 1 92.19 88 ASP B CA 1
ATOM 1719 C C . ASP B 1 88 ? -10.656 -7.176 0.226 1 92.19 88 ASP B C 1
ATOM 1721 O O . ASP B 1 88 ? -11.641 -6.43 0.186 1 92.19 88 ASP B O 1
ATOM 1725 N N . ASN B 1 89 ? -9.531 -6.812 0.707 1 90.38 89 ASN B N 1
ATOM 1726 C CA . ASN B 1 89 ? -9.25 -5.488 1.259 1 90.38 89 ASN B CA 1
ATOM 1727 C C . ASN B 1 89 ? -8.43 -4.641 0.295 1 90.38 89 ASN B C 1
ATOM 1729 O O . ASN B 1 89 ? -7.348 -5.047 -0.127 1 90.38 89 ASN B O 1
ATOM 1733 N N . LEU B 1 90 ? -8.992 -3.502 0.013 1 86.62 90 LEU B N 1
ATOM 1734 C CA . LEU B 1 90 ? -8.359 -2.645 -0.982 1 86.62 90 LEU B CA 1
ATOM 1735 C C . LEU B 1 90 ? -6.949 -2.262 -0.546 1 86.62 90 LEU B C 1
ATOM 1737 O O . LEU B 1 90 ? -6.012 -2.314 -1.347 1 86.62 90 LEU B O 1
ATOM 1741 N N . ILE B 1 91 ? -6.812 -1.808 0.702 1 89.62 91 ILE B N 1
ATOM 1742 C CA . ILE B 1 91 ? -5.5 -1.408 1.196 1 89.62 91 ILE B CA 1
ATOM 1743 C C . ILE B 1 91 ? -4.535 -2.59 1.116 1 89.62 91 ILE B C 1
ATOM 1745 O O . ILE B 1 91 ? -3.398 -2.441 0.666 1 89.62 91 ILE B O 1
ATOM 1749 N N . ASP B 1 92 ? -5.055 -3.723 1.445 1 92.12 92 ASP B N 1
ATOM 1750 C CA . ASP B 1 92 ? -4.238 -4.93 1.373 1 92.12 92 ASP B CA 1
ATOM 1751 C C . ASP B 1 92 ? -3.863 -5.254 -0.071 1 92.12 92 ASP B C 1
ATOM 1753 O O . ASP B 1 92 ? -2.754 -5.719 -0.341 1 92.12 92 ASP B O 1
ATOM 1757 N N . ALA B 1 93 ? -4.762 -5.059 -1.005 1 92.75 93 ALA B N 1
ATOM 1758 C CA . ALA B 1 93 ? -4.461 -5.258 -2.42 1 92.75 93 ALA B CA 1
ATOM 1759 C C . ALA B 1 93 ? -3.301 -4.375 -2.865 1 92.75 93 ALA B C 1
ATOM 1761 O O . ALA B 1 93 ? -2.361 -4.852 -3.508 1 92.75 93 ALA B O 1
ATOM 1762 N N . PHE B 1 94 ? -3.324 -3.189 -2.475 1 90.62 94 PHE B N 1
ATOM 1763 C CA . PHE B 1 94 ? -2.26 -2.254 -2.82 1 90.62 94 PHE B CA 1
ATOM 1764 C C . PHE B 1 94 ? -0.925 -2.717 -2.248 1 90.62 94 PHE B C 1
ATOM 1766 O O . PHE B 1 94 ? 0.096 -2.688 -2.936 1 90.62 94 PHE B O 1
ATOM 1773 N N . ILE B 1 95 ? -1.029 -3.137 -1.035 1 91.69 95 ILE B N 1
ATOM 1774 C CA . ILE B 1 95 ? 0.184 -3.566 -0.349 1 91.69 95 ILE B CA 1
ATOM 1775 C C . ILE B 1 95 ? 0.783 -4.773 -1.067 1 91.69 95 ILE B C 1
ATOM 1777 O O . ILE B 1 95 ? 1.985 -4.809 -1.337 1 91.69 95 ILE B O 1
ATOM 1781 N N . LYS B 1 96 ? 0.023 -5.66 -1.437 1 95.38 96 LYS B N 1
ATOM 1782 C CA . LYS B 1 96 ? 0.511 -6.879 -2.072 1 95.38 96 LYS B CA 1
ATOM 1783 C C . LYS B 1 96 ? 1.089 -6.586 -3.453 1 95.38 96 LYS B C 1
ATOM 1785 O O . LYS B 1 96 ? 2.135 -7.125 -3.82 1 95.38 96 LYS B O 1
ATOM 1790 N N . ILE B 1 97 ? 0.452 -5.758 -4.172 1 95.81 97 ILE B N 1
ATOM 1791 C CA . ILE B 1 97 ? 0.974 -5.375 -5.48 1 95.81 97 ILE B CA 1
ATOM 1792 C C . ILE B 1 97 ? 2.291 -4.625 -5.309 1 95.81 97 ILE B C 1
ATOM 1794 O O . ILE B 1 97 ? 3.271 -4.91 -6.004 1 95.81 97 ILE B O 1
ATOM 1798 N N . ALA B 1 98 ? 2.348 -3.715 -4.371 1 92.75 98 ALA B N 1
ATOM 1799 C CA . ALA B 1 98 ? 3.557 -2.936 -4.117 1 92.75 98 ALA B CA 1
ATOM 1800 C C . ALA B 1 98 ? 4.719 -3.84 -3.713 1 92.75 98 ALA B C 1
ATOM 1802 O O . ALA B 1 98 ? 5.859 -3.609 -4.117 1 92.75 98 ALA B O 1
ATOM 1803 N N . GLN B 1 99 ? 4.406 -4.785 -2.93 1 95.38 99 GLN B N 1
ATOM 1804 C CA . GLN B 1 99 ? 5.438 -5.719 -2.484 1 95.38 99 GLN B CA 1
ATOM 1805 C C . GLN B 1 99 ? 6.078 -6.438 -3.67 1 95.38 99 GLN B C 1
ATOM 1807 O O . GLN B 1 99 ? 7.301 -6.566 -3.736 1 95.38 99 GLN B O 1
ATOM 1812 N N . VAL B 1 100 ? 5.25 -6.887 -4.578 1 97.5 100 VAL B N 1
ATOM 1813 C CA . VAL B 1 100 ? 5.754 -7.594 -5.754 1 97.5 100 VAL B CA 1
ATOM 1814 C C . VAL B 1 100 ? 6.57 -6.637 -6.617 1 97.5 100 VAL B C 1
ATOM 1816 O O . VAL B 1 100 ? 7.672 -6.969 -7.055 1 97.5 100 VAL B O 1
ATOM 1819 N N . GLN B 1 101 ? 6.082 -5.465 -6.793 1 95 101 GLN B N 1
ATOM 1820 C CA . GLN B 1 101 ? 6.766 -4.465 -7.605 1 95 101 GLN B CA 1
ATOM 1821 C C . GLN B 1 101 ? 8.102 -4.066 -6.977 1 95 101 GLN B C 1
ATOM 1823 O O . GLN B 1 101 ? 9.109 -3.971 -7.676 1 95 101 GLN B O 1
ATOM 1828 N N . ASP B 1 102 ? 8.047 -3.902 -5.742 1 93.25 102 ASP B N 1
ATOM 1829 C CA . ASP B 1 102 ? 9.266 -3.516 -5.035 1 93.25 102 ASP B CA 1
ATOM 1830 C C . ASP B 1 102 ? 10.336 -4.602 -5.141 1 93.25 102 ASP B C 1
ATOM 1832 O O . ASP B 1 102 ? 11.531 -4.305 -5.203 1 93.25 102 ASP B O 1
ATOM 1836 N N . ALA B 1 103 ? 9.875 -5.809 -5.184 1 96.5 103 ALA B N 1
ATOM 1837 C CA . ALA B 1 103 ? 10.789 -6.941 -5.297 1 96.5 103 ALA B CA 1
ATOM 1838 C C . ALA B 1 103 ? 11.312 -7.082 -6.727 1 96.5 103 ALA B C 1
ATOM 1840 O O . ALA B 1 103 ? 12.18 -7.918 -6.996 1 96.5 103 ALA B O 1
ATOM 1841 N N . GLY B 1 104 ? 10.797 -6.305 -7.602 1 96.62 104 GLY B N 1
ATOM 1842 C CA . GLY B 1 104 ? 11.258 -6.309 -8.977 1 96.62 104 GLY B CA 1
ATOM 1843 C C . GLY B 1 104 ? 10.5 -7.273 -9.859 1 96.62 104 GLY B C 1
ATOM 1844 O O . GLY B 1 104 ? 10.977 -7.66 -10.93 1 96.62 104 GLY B O 1
ATOM 1845 N N . GLY B 1 105 ? 9.344 -7.711 -9.383 1 98.19 105 GLY B N 1
ATOM 1846 C CA . GLY B 1 105 ? 8.578 -8.688 -10.141 1 98.19 105 GLY B CA 1
ATOM 1847 C C . GLY B 1 105 ? 7.293 -8.117 -10.727 1 98.19 105 GLY B C 1
ATOM 1848 O O . GLY B 1 105 ? 7.066 -6.91 -10.672 1 98.19 105 GLY B O 1
ATOM 1849 N N . ILE B 1 106 ? 6.496 -9.016 -11.305 1 98.12 106 ILE B N 1
ATOM 1850 C CA . ILE B 1 106 ? 5.207 -8.609 -11.852 1 98.12 106 ILE B CA 1
ATOM 1851 C C . ILE B 1 106 ? 4.09 -9.422 -11.195 1 98.12 106 ILE B C 1
ATOM 1853 O O . ILE B 1 106 ? 4.312 -10.547 -10.75 1 98.12 106 ILE B O 1
ATOM 1857 N N . ILE B 1 107 ? 2.98 -8.852 -11.109 1 98.44 107 ILE B N 1
ATOM 1858 C CA . ILE B 1 107 ? 1.762 -9.523 -10.664 1 98.44 107 ILE B CA 1
ATOM 1859 C C . ILE B 1 107 ? 0.709 -9.469 -11.766 1 98.44 107 ILE B C 1
ATOM 1861 O O . ILE B 1 107 ? 0.43 -8.391 -12.312 1 98.44 107 ILE B O 1
ATOM 1865 N N . VAL B 1 108 ? 0.169 -10.656 -12.117 1 98.31 108 VAL B N 1
ATOM 1866 C CA . VAL B 1 108 ? -0.808 -10.781 -13.195 1 98.31 108 VAL B CA 1
ATOM 1867 C C . VAL B 1 108 ? -2.064 -11.477 -12.68 1 98.31 108 VAL B C 1
ATOM 1869 O O . VAL B 1 108 ? -1.977 -12.477 -11.969 1 98.31 108 VAL B O 1
ATOM 1872 N N . THR B 1 109 ? -3.176 -10.906 -12.953 1 97.88 109 THR B N 1
ATOM 1873 C CA . THR B 1 109 ? -4.438 -11.617 -12.789 1 97.88 109 THR B CA 1
ATOM 1874 C C . THR B 1 109 ? -5.012 -12.023 -14.148 1 97.88 109 THR B C 1
ATOM 1876 O O . THR B 1 109 ? -4.91 -11.273 -15.117 1 97.88 109 THR B O 1
ATOM 1879 N N . VAL B 1 110 ? -5.547 -13.188 -14.172 1 97.69 110 VAL B N 1
ATOM 1880 C CA . VAL B 1 110 ? -6.125 -13.656 -15.43 1 97.69 110 VAL B CA 1
ATOM 1881 C C . VAL B 1 110 ? -7.234 -12.703 -15.875 1 97.69 110 VAL B C 1
ATOM 1883 O O . VAL B 1 110 ? -7.32 -12.352 -17.047 1 97.69 110 VAL B O 1
ATOM 1886 N N . ASP B 1 111 ? -7.984 -12.164 -14.945 1 96.25 111 ASP B N 1
ATOM 1887 C CA . ASP B 1 111 ? -9.164 -11.359 -15.25 1 96.25 111 ASP B CA 1
ATOM 1888 C C . ASP B 1 111 ? -8.758 -9.969 -15.75 1 96.25 111 ASP B C 1
ATOM 1890 O O . ASP B 1 111 ? -9.461 -9.375 -16.562 1 96.25 111 ASP B O 1
ATOM 1894 N N . ASP B 1 112 ? -7.609 -9.492 -15.281 1 95.12 112 ASP B N 1
ATOM 1895 C CA . ASP B 1 112 ? -7.34 -8.078 -15.523 1 95.12 112 ASP B CA 1
ATOM 1896 C C . ASP B 1 112 ? -6.004 -7.891 -16.234 1 95.12 112 ASP B C 1
ATOM 1898 O O . ASP B 1 112 ? -5.719 -6.809 -16.766 1 95.12 112 ASP B O 1
ATOM 1902 N N . GLY B 1 113 ? -5.195 -8.898 -16.266 1 96.31 113 GLY B N 1
ATOM 1903 C CA . GLY B 1 113 ? -3.859 -8.742 -16.812 1 96.31 113 GLY B CA 1
ATOM 1904 C C . GLY B 1 113 ? -2.846 -8.258 -15.797 1 96.31 113 GLY B C 1
ATOM 1905 O O . GLY B 1 113 ? -3.031 -8.445 -14.594 1 96.31 113 GLY B O 1
ATOM 1906 N N . ARG B 1 114 ? -1.809 -7.75 -16.344 1 96.69 114 ARG B N 1
ATOM 1907 C CA . ARG B 1 114 ? -0.738 -7.277 -15.469 1 96.69 114 ARG B CA 1
ATOM 1908 C C . ARG B 1 114 ? -1.18 -6.055 -14.672 1 96.69 114 ARG B C 1
ATOM 1910 O O . ARG B 1 114 ? -1.808 -5.145 -15.219 1 96.69 114 ARG B O 1
ATOM 1917 N N . LEU B 1 115 ? -0.862 -6.074 -13.445 1 95.88 115 LEU B N 1
ATOM 1918 C CA . LEU B 1 115 ? -1.253 -4.977 -12.57 1 95.88 115 LEU B CA 1
ATOM 1919 C C . LEU B 1 115 ? -0.043 -4.137 -12.172 1 95.88 115 LEU B C 1
ATOM 1921 O O . LEU B 1 115 ? 1.056 -4.664 -12 1 95.88 115 LEU B O 1
ATOM 1925 N N . ALA B 1 116 ? -0.3 -2.861 -12.062 1 92.19 116 ALA B N 1
ATOM 1926 C CA . ALA B 1 116 ? 0.742 -1.956 -11.586 1 92.19 116 ALA B CA 1
ATOM 1927 C C . ALA B 1 116 ? 0.157 -0.875 -10.68 1 92.19 116 ALA B C 1
ATOM 1929 O O . ALA B 1 116 ? -0.96 -0.405 -10.906 1 92.19 116 ALA B O 1
ATOM 1930 N N . MET B 1 117 ? 0.854 -0.616 -9.633 1 90.38 117 MET B N 1
ATOM 1931 C CA . MET B 1 117 ? 0.515 0.53 -8.797 1 90.38 117 MET B CA 1
ATOM 1932 C C . MET B 1 117 ? 1.275 1.774 -9.242 1 90.38 117 MET B C 1
ATOM 1934 O O . MET B 1 117 ? 2.488 1.723 -9.453 1 90.38 117 MET B O 1
ATOM 1938 N N . GLN B 1 118 ? 0.465 2.842 -9.359 1 85.69 118 GLN B N 1
ATOM 1939 C CA . GLN B 1 118 ? 1.086 4.094 -9.781 1 85.69 118 GLN B CA 1
ATOM 1940 C C . GLN B 1 118 ? 0.712 5.238 -8.852 1 85.69 118 GLN B C 1
ATOM 1942 O O . GLN B 1 118 ? -0.413 5.297 -8.352 1 85.69 118 GLN B O 1
ATOM 1947 N N . LEU B 1 119 ? 1.708 5.992 -8.523 1 86 119 LEU B N 1
ATOM 1948 C CA . LEU B 1 119 ? 1.478 7.227 -7.777 1 86 119 LEU B CA 1
ATOM 1949 C C . LEU B 1 119 ? 1.272 8.398 -8.727 1 86 119 LEU B C 1
ATOM 1951 O O . LEU B 1 119 ? 2.057 8.594 -9.656 1 86 119 LEU B O 1
ATOM 1955 N N . ARG B 1 120 ? 0.091 9.117 -8.547 1 82.06 120 ARG B N 1
ATOM 1956 C CA . ARG B 1 120 ? -0.182 10.289 -9.367 1 82.06 120 ARG B CA 1
ATOM 1957 C C . ARG B 1 120 ? -0.226 11.555 -8.523 1 82.06 120 ARG B C 1
ATOM 1959 O O . ARG B 1 120 ? -0.685 11.531 -7.375 1 82.06 120 ARG B O 1
ATOM 1966 N N . GLY B 1 121 ? 0.375 12.609 -9.109 1 76.81 121 GLY B N 1
ATOM 1967 C CA . GLY B 1 121 ? 0.234 13.938 -8.516 1 76.81 121 GLY B CA 1
ATOM 1968 C C . GLY B 1 121 ? -0.818 14.789 -9.203 1 76.81 121 GLY B C 1
ATOM 1969 O O . GLY B 1 121 ? -1.001 14.695 -10.422 1 76.81 121 GLY B O 1
ATOM 1970 N N . PHE B 1 122 ? -1.754 15.383 -8.336 1 69.62 122 PHE B N 1
ATOM 1971 C CA . PHE B 1 122 ? -2.691 16.344 -8.906 1 69.62 122 PHE B CA 1
ATOM 1972 C C . PHE B 1 122 ? -2.332 17.766 -8.492 1 69.62 122 PHE B C 1
ATOM 1974 O O . PHE B 1 122 ? -1.739 17.984 -7.434 1 69.62 122 PHE B O 1
#

Radius of gyration: 21.91 Å; Cα contacts (8 Å, |Δi|>4): 425; chains: 2; bounding box: 48×63×52 Å

Sequence (244 aa):
MRRKKKTIECIEYLSVSAPLDKVDRLEDKQSKYIHEYVKNKEYMIVGTERRHGFSQNDVDRQWHQIVDKIRKKQVDGVIVANMSVITDNLIDAFIKIAQVQDAGGIIVTVDDGRLAMQLRGFMRRKKKTIECIEYLSVSAPLDKVDRLEDKQSKYIHEYVKNKEYMIVGTERRHGFSQNDVDRQWHQIVDKIRKKQVDGVIVANMSVITDNLIDAFIKIAQVQDAGGIIVTVDDGRLAMQLRGF

Secondary structure (DSSP, 8-state):
-------EEEEEEE---S-HHHHHHHHHHHHHHHHHHHTTSSEEEEEEEE-TT--HHHHHHHHHHHHHHHHTTS-SEEEES-GGGT-S-HHHHHHHHHHHHHTT-EEEETTTEEEEEEEEE-/-------EEEEEEE---S-HHHHHHHHHHHHHHHHHHHTTSSEEEEEEEE-TT--HHHHHHHHHHHHHHHHTTS-SEEEES-GGGT-S-HHHHHHHHHHHHHTT-EEEETTTEEEEEEEEE-

Organism: NCBI:txid33039

pLDDT: mean 93.56, std 11.45, range [26.3, 98.94]

Solvent-accessible surface area (backbone atoms only — not com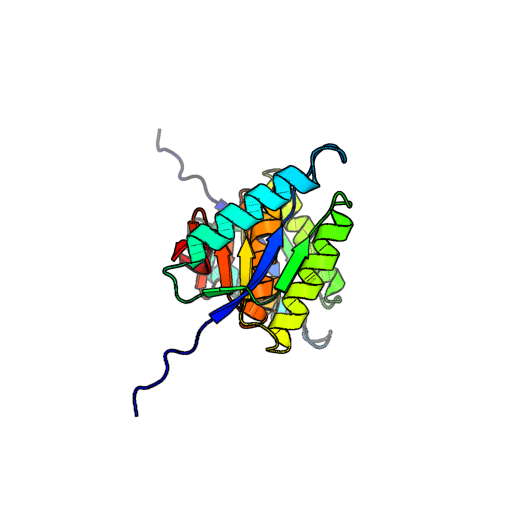parable to full-atom values): 13266 Å² total; per-residue (Å²): 128,78,76,75,77,79,70,43,35,20,31,35,51,32,38,63,94,55,60,70,92,46,31,65,61,55,36,48,50,41,50,52,54,45,52,62,60,30,72,88,47,65,48,39,79,76,46,78,48,69,44,83,54,58,54,69,70,49,46,53,51,53,49,50,52,52,37,50,36,20,52,70,63,73,34,44,26,40,36,30,50,41,66,71,49,78,39,90,42,68,62,57,46,52,47,54,52,40,49,30,47,72,33,70,26,44,44,32,24,68,79,58,30,35,52,45,81,43,84,41,68,86,125,79,77,72,75,79,68,42,36,21,31,37,50,32,41,63,94,55,62,72,92,46,30,66,62,54,33,48,52,41,49,52,54,44,53,63,60,31,71,87,47,64,47,37,78,76,44,78,47,68,45,83,54,57,54,70,70,50,46,52,51,53,49,50,51,51,38,49,36,21,51,68,63,74,34,44,27,40,36,29,51,41,66,70,48,80,38,91,43,68,60,57,45,52,47,54,52,38,50,31,47,72,34,71,27,44,44,30,24,69,77,58,30,35,52,44,81,42,84,42,69,86